Protein AF-A0A1Q8WMR1-F1 (afdb_monomer_lite)

InterPro domains:
  IPR025246 Transposase IS30-like HTH domain [PF13936] (85-128)
  IPR051917 Transposase/Integrase Enzymes [PTHR10948] (87-226)

pLDDT: mean 74.74, std 17.97, range [27.16, 96.44]

Organism: NCBI:txid544580

Sequence (234 aa):
MELVGGRRGGTAQSDQARRAKVVQAVLAGASLTRAAAAAGVSRDAARRYWHDQAVEDAASASGRSPRRRGCEGWSASACAGRVGRGQRVSDAERVLIAQGRARGESAAAIARALGRCRQTVWREIARNTGSDGVYRAPGASAAAQERLARPKTRRLDADPVLRAEVVALLEDGASPRQISARLRWAHPDNESMRISHEQIYQALYVQGAGSLRQQLRVDKALRSGRTRRLPRSP

Secondary structure (DSSP, 8-state):
-PBP-STT--BHHHHHHHHHHHHHHHHTT--HHHHHHHHTS-HHHHHHHHHHHHHHHHHHHTT--S---------GGGGG-EETTEEPPPHHHHHHHHHHHHTT--HHHHHHHHT--HHHHHHHHHHHB-TTS-B-HHHHHHHHHHHHH-----HHHH-HHHHHHHHHHHHTT--HHHHHHHHHHH-SS-GGG---HHHHHHHHH--STT-GGGG-SSTT-STT--SSPPPP--

Radius of gyration: 26.07 Å; chains: 1; bounding box: 48×53×65 Å

Foldseek 3Di:
DDWDPDPPIDDPVLLVQLLVQLCVCVVVVHQLCVSCVRSVHDSVSSVVSLLVVVQVVVCVVVVHDPDDDDDDDDRLCPQQDDDDPDGHQHLSLLVLLQSCVVVVHQLVRSCVSVVHDSVNSVVLQVVQQDPVRHHDSVSSSVVSVVVVCPDDQQLCNVDVVLLVQLLVCLLVLDQLQRCQVVLCVVCVPDPSNHDHSVSVVCLQQDDDPPGSCVPRPDCQSHPVSDNDDDPDDD

Structure (mmCIF, N/CA/C/O backbone):
data_AF-A0A1Q8WMR1-F1
#
_entry.id   AF-A0A1Q8WMR1-F1
#
loop_
_atom_site.group_PDB
_atom_site.id
_atom_site.type_symbol
_atom_site.label_atom_id
_atom_site.label_alt_id
_atom_site.label_comp_id
_atom_site.label_asym_id
_atom_site.label_entity_id
_atom_site.label_seq_id
_atom_site.pdbx_PDB_ins_code
_atom_site.Cartn_x
_atom_site.Cartn_y
_atom_site.Cartn_z
_atom_site.occupancy
_atom_site.B_iso_or_equiv
_atom_site.auth_seq_id
_atom_site.auth_comp_id
_atom_site.auth_asym_id
_atom_site.auth_atom_id
_atom_site.pdbx_PDB_model_num
ATOM 1 N N . MET A 1 1 ? -9.383 38.424 19.024 1.00 46.53 1 MET A N 1
ATOM 2 C CA . MET A 1 1 ? -10.208 37.231 19.307 1.00 46.53 1 MET A CA 1
ATOM 3 C C . MET A 1 1 ? -10.697 36.664 17.983 1.00 46.53 1 MET A C 1
ATOM 5 O O . MET A 1 1 ? -11.599 37.243 17.396 1.00 46.53 1 MET A O 1
ATOM 9 N N . GLU A 1 2 ? -10.076 35.601 17.468 1.00 43.31 2 GLU A N 1
ATOM 10 C CA . GLU A 1 2 ? -10.555 34.942 16.243 1.00 43.31 2 GLU A CA 1
ATOM 11 C C . GLU A 1 2 ? -11.753 34.037 16.563 1.00 43.31 2 GLU A C 1
ATOM 13 O O . GLU A 1 2 ? -11.672 33.123 17.394 1.00 43.31 2 GLU A O 1
ATOM 18 N N . LEU A 1 3 ? -12.880 34.331 15.919 1.00 42.06 3 LEU A N 1
ATOM 19 C CA . LEU A 1 3 ? -14.091 33.520 15.940 1.00 42.06 3 LEU A CA 1
ATOM 20 C C . LEU A 1 3 ? -13.974 32.447 14.852 1.00 42.06 3 LEU A C 1
ATOM 22 O O . LEU A 1 3 ? -13.686 32.761 13.700 1.00 42.06 3 LEU A O 1
ATOM 26 N N . VAL A 1 4 ? -14.214 31.182 15.196 1.00 48.84 4 VAL A N 1
ATOM 27 C CA . VAL A 1 4 ? -14.210 30.080 14.218 1.00 48.84 4 VAL A CA 1
ATOM 28 C C . VAL A 1 4 ? -15.622 29.883 13.652 1.00 48.84 4 VAL A C 1
ATOM 30 O O . VAL A 1 4 ? -16.591 29.733 14.398 1.00 48.84 4 VAL A O 1
ATOM 33 N N . GLY A 1 5 ? -15.734 29.856 12.318 1.00 41.66 5 GLY A N 1
ATOM 34 C CA . GLY A 1 5 ? -16.982 29.744 11.549 1.00 41.66 5 GLY A CA 1
ATOM 35 C C . GLY A 1 5 ? -17.635 28.357 11.582 1.00 41.66 5 GLY A C 1
ATOM 36 O O . GLY A 1 5 ? -17.675 27.652 10.576 1.00 41.66 5 GLY A O 1
ATOM 37 N N . GLY A 1 6 ? -18.169 27.957 12.737 1.00 46.34 6 GLY A N 1
ATOM 38 C CA . GLY A 1 6 ? -19.014 26.769 12.894 1.00 46.34 6 GLY A CA 1
ATOM 39 C C . GLY A 1 6 ? -20.386 27.100 13.491 1.00 46.34 6 GLY A C 1
ATOM 40 O O . GLY A 1 6 ? -20.513 28.053 14.253 1.00 46.34 6 GLY A O 1
ATOM 41 N N . ARG A 1 7 ? -21.405 26.267 13.203 1.00 49.00 7 ARG A N 1
ATOM 42 C CA . ARG A 1 7 ? -22.845 26.417 13.563 1.00 49.00 7 ARG A CA 1
ATOM 43 C C . ARG A 1 7 ? -23.191 26.738 15.032 1.00 49.00 7 ARG A C 1
ATOM 45 O O . ARG A 1 7 ? -24.365 26.916 15.326 1.00 49.00 7 ARG A O 1
ATOM 52 N N .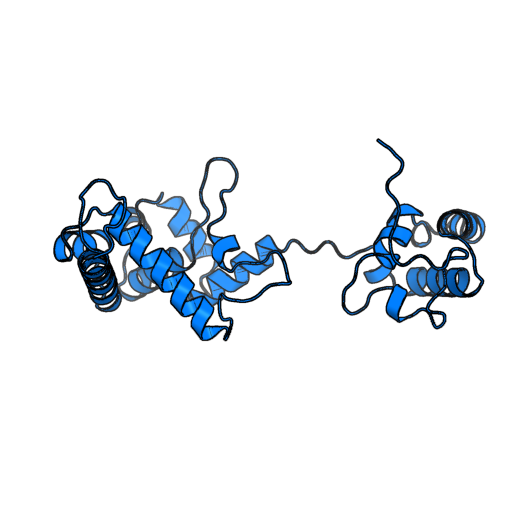 ARG A 1 8 ? -22.231 26.771 15.960 1.00 51.00 8 ARG A N 1
ATOM 53 C CA . ARG A 1 8 ? -22.471 27.115 17.373 1.00 51.00 8 ARG A CA 1
ATOM 54 C C . ARG A 1 8 ? -21.818 28.416 17.843 1.00 51.00 8 ARG A C 1
ATOM 56 O O . ARG A 1 8 ? -22.124 28.819 18.955 1.00 51.00 8 ARG A O 1
ATOM 63 N N . GLY A 1 9 ? -20.976 29.070 17.039 1.00 50.06 9 GLY A N 1
ATOM 64 C CA . GLY A 1 9 ? -20.214 30.239 17.489 1.00 50.06 9 GLY A CA 1
ATOM 65 C C . GLY A 1 9 ? -19.245 29.920 18.644 1.00 50.06 9 GLY A C 1
ATOM 66 O O . GLY A 1 9 ? -19.435 28.987 19.429 1.00 50.06 9 GLY A O 1
ATOM 67 N N . GLY A 1 10 ? -18.144 30.662 18.726 1.00 62.66 10 GLY A N 1
ATOM 68 C CA . GLY A 1 10 ? -17.164 30.524 19.805 1.00 62.66 10 GLY A CA 1
ATOM 69 C C . GLY A 1 10 ? -15.768 30.997 19.413 1.00 62.66 10 GLY A C 1
ATOM 70 O O . GLY A 1 10 ? -15.439 31.111 18.230 1.00 62.66 10 GLY A O 1
ATOM 71 N N . THR A 1 11 ? -14.941 31.270 20.422 1.00 70.81 11 THR A N 1
ATOM 72 C CA . THR A 1 11 ? -13.525 31.619 20.243 1.00 70.81 11 THR A CA 1
ATOM 73 C C . THR A 1 11 ? -12.713 30.378 19.871 1.00 70.81 11 THR A C 1
ATOM 75 O O . THR A 1 11 ? -13.032 29.273 20.322 1.00 70.81 11 THR A O 1
ATOM 78 N N . ALA A 1 12 ? -11.629 30.547 19.108 1.00 69.31 12 ALA A N 1
ATOM 79 C CA . ALA A 1 12 ? -10.699 29.458 18.779 1.00 69.31 12 ALA A CA 1
ATOM 80 C C . ALA A 1 12 ? -10.229 28.673 20.025 1.00 69.31 12 ALA A C 1
ATOM 82 O O . ALA A 1 12 ? -10.161 27.447 20.006 1.00 69.31 12 ALA A O 1
ATOM 83 N N . GLN A 1 13 ? -10.017 29.367 21.149 1.00 73.94 13 GLN A N 1
ATOM 84 C CA . GLN A 1 13 ? -9.627 28.766 22.428 1.00 73.94 13 GLN A CA 1
ATOM 85 C C . GLN A 1 13 ? -10.702 27.828 23.005 1.00 73.94 13 GLN A C 1
ATOM 87 O O . GLN A 1 13 ? -10.382 26.761 23.527 1.00 73.94 13 GLN A O 1
ATOM 92 N N . SER A 1 14 ? -11.985 28.183 22.871 1.00 76.94 14 SER A N 1
ATOM 93 C CA . SER A 1 14 ? -13.097 27.326 23.306 1.00 76.94 14 SER A CA 1
ATOM 94 C C . SER A 1 14 ? -13.241 26.065 22.442 1.00 76.94 14 SER A C 1
ATOM 96 O O . SER A 1 14 ? -13.575 24.998 22.961 1.00 76.94 14 SER A O 1
ATOM 98 N N . ASP A 1 15 ? -12.947 26.157 21.140 1.00 76.81 15 ASP A N 1
ATOM 99 C CA . ASP A 1 15 ? -12.924 25.002 20.235 1.00 76.81 15 ASP A CA 1
ATOM 100 C C . ASP A 1 15 ? -11.731 24.086 20.550 1.00 76.81 15 ASP A C 1
ATOM 102 O O . ASP A 1 15 ? -11.915 22.876 20.681 1.00 76.81 15 ASP A O 1
ATOM 106 N N . GLN A 1 16 ? -10.547 24.660 20.801 1.00 79.50 16 GLN A N 1
ATOM 107 C CA . GLN A 1 16 ? -9.355 23.930 21.252 1.00 79.50 16 GLN A CA 1
ATOM 108 C C . GLN A 1 16 ? -9.629 23.146 22.547 1.00 79.50 16 GLN A C 1
ATOM 110 O O . GLN A 1 16 ? -9.301 21.964 22.640 1.00 79.50 16 GLN A O 1
ATOM 115 N N . ALA A 1 17 ? -10.291 23.768 23.530 1.00 84.38 17 ALA A N 1
ATOM 116 C CA . ALA A 1 17 ? -10.641 23.119 24.794 1.00 84.38 17 ALA A CA 1
ATOM 117 C C . ALA A 1 17 ? -11.629 21.952 24.603 1.00 84.38 17 ALA A C 1
ATOM 119 O O . ALA A 1 17 ? -11.467 20.891 25.211 1.00 84.38 17 ALA A O 1
ATOM 120 N N . ARG A 1 18 ? -12.632 22.105 23.723 1.00 86.75 18 ARG A N 1
ATOM 121 C CA . ARG A 1 18 ? -13.565 21.017 23.369 1.00 86.75 18 ARG A CA 1
ATOM 122 C C . ARG A 1 18 ? -12.840 19.860 22.680 1.00 86.75 18 ARG A C 1
ATOM 124 O O . ARG A 1 18 ? -13.090 18.710 23.037 1.00 86.75 18 ARG A O 1
ATOM 131 N N . ARG A 1 19 ? -11.927 20.150 21.742 1.00 85.38 19 ARG A N 1
ATOM 132 C CA . ARG A 1 19 ? -11.077 19.145 21.076 1.00 85.38 19 ARG A CA 1
ATOM 133 C C . ARG A 1 19 ? -10.239 18.373 22.089 1.00 85.38 19 ARG A C 1
ATOM 135 O O . ARG A 1 19 ? -10.346 17.151 22.147 1.00 85.38 19 ARG A O 1
ATOM 142 N N . ALA A 1 20 ? -9.495 19.081 22.941 1.00 86.44 20 ALA A N 1
ATOM 143 C CA . ALA A 1 20 ? -8.648 18.478 23.968 1.00 86.44 20 ALA A CA 1
ATOM 144 C C . ALA A 1 20 ? -9.452 17.577 24.918 1.00 86.44 20 ALA A C 1
ATOM 146 O O . ALA A 1 20 ? -9.033 16.462 25.219 1.00 86.44 20 ALA A O 1
ATOM 147 N N . LYS A 1 21 ? -10.649 18.010 25.335 1.00 88.69 21 LYS A N 1
ATOM 148 C CA . LYS A 1 21 ? -11.521 17.221 26.216 1.00 88.69 21 LYS A CA 1
ATOM 149 C C . LYS A 1 21 ? -12.033 15.940 25.551 1.00 88.69 21 LYS A C 1
ATOM 151 O O . LYS A 1 21 ? -12.091 14.902 26.209 1.00 88.69 21 LYS A O 1
ATOM 156 N N . VAL A 1 22 ? -12.365 15.988 24.256 1.00 83.44 22 VAL A N 1
ATOM 157 C CA . VAL A 1 22 ? -12.706 14.781 23.482 1.00 83.44 22 VAL A CA 1
ATOM 158 C C . VAL A 1 22 ? -11.508 13.837 23.409 1.00 83.44 22 VAL A C 1
ATOM 160 O O . VAL A 1 22 ? -11.664 12.656 23.704 1.00 83.44 22 VAL A O 1
ATOM 163 N N . VAL A 1 23 ? -10.328 14.348 23.052 1.00 83.31 23 VAL A N 1
ATOM 164 C CA . VAL A 1 23 ? -9.095 13.554 22.924 1.00 83.31 23 VAL A CA 1
ATOM 165 C C . VAL A 1 23 ? -8.754 12.862 24.244 1.00 83.31 23 VAL A C 1
ATOM 167 O O . VAL A 1 23 ? -8.589 11.647 24.263 1.00 83.31 23 VAL A O 1
ATOM 170 N N . GLN A 1 24 ? -8.753 13.597 25.358 1.00 86.81 24 GLN A N 1
ATOM 171 C CA . GLN A 1 24 ? -8.488 13.047 26.691 1.00 86.81 24 GLN A CA 1
ATOM 172 C C . GLN A 1 24 ? -9.493 11.960 27.087 1.00 86.81 24 GLN A C 1
ATOM 174 O O . GLN A 1 24 ? -9.099 10.891 27.548 1.00 86.81 24 GLN A O 1
ATOM 179 N N . ALA A 1 25 ? -10.791 12.180 26.856 1.00 86.44 25 ALA A N 1
ATOM 180 C CA . ALA A 1 25 ? -11.810 11.181 27.165 1.00 86.44 25 ALA A CA 1
ATOM 181 C C . ALA A 1 25 ? -11.641 9.901 26.328 1.00 86.44 25 ALA A C 1
ATOM 183 O O . ALA A 1 25 ? -11.810 8.801 26.851 1.00 86.44 25 ALA A O 1
ATOM 184 N N . VAL A 1 26 ? -11.292 10.024 25.043 1.00 82.06 26 VAL A N 1
ATOM 185 C CA . VAL A 1 26 ? -11.054 8.867 24.165 1.00 82.06 26 VAL A CA 1
ATOM 186 C C . VAL A 1 26 ? -9.768 8.129 24.550 1.00 82.06 26 VAL A C 1
ATOM 188 O O . VAL A 1 26 ? -9.775 6.899 24.594 1.00 82.06 26 VAL A O 1
ATOM 191 N N . LEU A 1 27 ? -8.693 8.845 24.900 1.00 80.62 27 LEU A N 1
ATOM 192 C CA . LEU A 1 27 ? -7.456 8.249 25.422 1.00 80.62 27 LEU A CA 1
ATOM 193 C C . LEU A 1 27 ? -7.686 7.512 26.750 1.00 80.62 27 LEU A C 1
ATOM 195 O O . LEU A 1 27 ? -7.143 6.429 26.943 1.00 80.62 27 LEU A O 1
ATOM 199 N N . ALA A 1 28 ? -8.567 8.030 27.611 1.00 81.56 28 ALA A N 1
ATOM 200 C CA . ALA A 1 28 ? -9.028 7.360 28.831 1.00 81.56 28 ALA A CA 1
ATOM 201 C C . ALA A 1 28 ? -9.978 6.168 28.568 1.00 81.56 28 ALA A C 1
ATOM 203 O O . ALA A 1 28 ? -10.531 5.583 29.498 1.00 81.56 28 ALA A O 1
ATOM 204 N N . GLY A 1 29 ? -10.206 5.805 27.301 1.00 77.31 29 GLY A N 1
ATOM 205 C CA . GLY A 1 29 ? -11.017 4.659 26.901 1.00 77.31 29 GLY A CA 1
ATOM 206 C C . GLY A 1 29 ? -12.517 4.941 26.808 1.00 77.31 29 GLY A C 1
ATOM 207 O O . GLY A 1 29 ? -13.302 4.009 26.626 1.00 77.31 29 GLY A O 1
ATOM 208 N N . ALA A 1 30 ? -12.980 6.188 26.901 1.00 79.00 30 ALA A N 1
ATOM 209 C CA . ALA A 1 30 ? -14.392 6.490 26.676 1.00 79.00 30 ALA A CA 1
ATOM 210 C C . ALA A 1 30 ? -14.783 6.263 25.203 1.00 79.00 30 ALA A C 1
ATOM 212 O O . ALA A 1 30 ? -14.018 6.519 24.275 1.00 79.00 30 ALA A O 1
ATOM 213 N N . SER A 1 31 ? -16.016 5.805 24.962 1.00 77.94 31 SER A N 1
ATOM 214 C CA . SER A 1 31 ? -16.562 5.756 23.601 1.00 77.94 31 SER A CA 1
ATOM 215 C C . SER A 1 31 ? -16.759 7.170 23.046 1.00 77.94 31 SER A C 1
ATOM 217 O O . SER A 1 31 ? -17.024 8.098 23.810 1.00 77.94 31 SER A O 1
ATOM 219 N N . LEU A 1 32 ? -16.728 7.339 21.717 1.00 77.50 32 LEU A N 1
ATOM 220 C CA . LEU A 1 32 ? -16.959 8.642 21.070 1.00 77.50 32 LEU A CA 1
ATOM 221 C C . LEU A 1 32 ? -18.271 9.306 21.516 1.00 77.50 32 LEU A C 1
ATOM 223 O O . LEU A 1 32 ? -18.331 10.524 21.633 1.00 77.50 32 LEU A O 1
ATOM 227 N N . THR A 1 33 ? -19.313 8.521 21.809 1.00 76.06 33 THR A N 1
ATOM 228 C CA . THR A 1 33 ? -20.584 9.036 22.338 1.00 76.06 33 THR A CA 1
ATOM 229 C C . THR A 1 33 ? -20.433 9.605 23.752 1.00 76.06 33 THR A C 1
ATOM 231 O O . THR A 1 33 ? -20.941 10.691 24.023 1.00 76.06 33 THR A O 1
ATOM 234 N N . ARG A 1 34 ? -19.710 8.919 24.650 1.00 82.69 34 ARG A N 1
ATOM 235 C CA . ARG A 1 34 ? -19.436 9.425 26.007 1.00 82.69 34 ARG A CA 1
ATOM 236 C C . ARG A 1 34 ? -18.470 10.610 25.985 1.00 82.69 34 ARG A C 1
ATOM 238 O O . ARG A 1 34 ? -18.698 11.578 26.699 1.00 82.69 34 ARG A O 1
ATOM 245 N N . ALA A 1 35 ? -17.451 10.569 25.129 1.00 83.94 35 ALA A N 1
ATOM 246 C CA . ALA A 1 35 ? -16.518 11.675 24.927 1.00 83.94 35 ALA A CA 1
ATOM 247 C C . ALA A 1 35 ? -17.229 12.928 24.387 1.00 83.94 35 ALA A C 1
ATOM 249 O O . ALA A 1 35 ? -16.999 14.031 24.877 1.00 83.94 35 ALA A O 1
ATOM 250 N N . ALA A 1 36 ? -18.151 12.759 23.432 1.00 75.75 36 ALA A N 1
ATOM 251 C CA . ALA A 1 36 ? -18.979 13.843 22.907 1.00 75.75 36 ALA A CA 1
ATOM 252 C C . ALA A 1 36 ? -19.856 14.476 23.996 1.00 75.75 36 ALA A C 1
ATOM 254 O O . ALA A 1 36 ? -19.874 15.700 24.128 1.00 75.75 36 ALA A O 1
ATOM 255 N N . ALA A 1 37 ? -20.519 13.648 24.812 1.00 84.81 37 ALA A N 1
ATOM 256 C CA . ALA A 1 37 ? -21.324 14.110 25.940 1.00 84.81 37 ALA A CA 1
ATOM 257 C C . ALA A 1 37 ? -20.473 14.870 26.974 1.00 84.81 37 ALA A C 1
ATOM 259 O O . ALA A 1 37 ? -20.827 15.982 27.358 1.00 84.81 37 ALA A O 1
ATOM 260 N N . ALA A 1 38 ? -19.309 14.332 27.352 1.00 85.56 38 ALA A N 1
ATOM 261 C CA . ALA A 1 38 ? -18.392 14.969 28.298 1.00 85.56 38 ALA A CA 1
ATOM 262 C C . ALA A 1 38 ? -17.846 16.320 27.793 1.00 85.56 38 ALA A C 1
ATOM 264 O O . ALA A 1 38 ? -17.601 17.232 28.588 1.00 85.56 38 ALA A O 1
ATOM 265 N N . ALA A 1 39 ? -17.663 16.467 26.478 1.00 85.75 39 ALA A N 1
ATOM 266 C CA . ALA A 1 39 ? -17.191 17.696 25.845 1.00 85.75 39 ALA A CA 1
ATOM 267 C C . ALA A 1 39 ? -18.310 18.659 25.402 1.00 85.75 39 ALA A C 1
ATOM 269 O O . ALA A 1 39 ? -18.011 19.744 24.903 1.00 85.75 39 ALA A O 1
ATOM 270 N N . GLY A 1 40 ? -19.587 18.298 25.581 1.00 87.12 40 GLY A N 1
ATOM 271 C CA . GLY A 1 40 ? -20.729 19.125 25.172 1.00 87.12 40 GLY A CA 1
ATOM 272 C C . GLY A 1 40 ? -20.866 19.299 23.652 1.00 87.12 40 GLY A C 1
ATOM 273 O O . GLY A 1 40 ? -21.468 20.269 23.179 1.00 87.12 40 GLY A O 1
ATOM 274 N N . VAL A 1 41 ? -20.300 18.381 22.863 1.00 82.62 41 VAL A N 1
ATOM 275 C CA . VAL A 1 41 ? -20.294 18.434 21.393 1.00 82.62 41 VAL A CA 1
ATOM 276 C C . VAL A 1 41 ? -21.144 17.323 20.788 1.00 82.62 41 VAL A C 1
ATOM 278 O O . VAL A 1 41 ? -21.490 16.347 21.448 1.00 82.62 41 VAL A O 1
ATOM 281 N N . SER A 1 42 ? -21.511 17.463 19.512 1.00 76.75 42 SER A N 1
ATOM 282 C CA . SER A 1 42 ? -22.189 16.372 18.810 1.00 76.75 42 SER A CA 1
ATOM 283 C C . SER A 1 42 ? -21.244 15.185 18.611 1.00 76.75 42 SER A C 1
ATOM 285 O O . SER A 1 42 ? -20.025 15.345 18.504 1.00 76.75 42 SER A O 1
ATOM 287 N N . ARG A 1 43 ? -21.811 13.979 18.493 1.00 77.56 43 ARG A N 1
ATOM 288 C CA . ARG A 1 43 ? -21.045 12.751 18.225 1.00 77.56 43 ARG A CA 1
ATOM 289 C C . ARG A 1 43 ? -20.148 12.879 16.988 1.00 77.56 43 ARG A C 1
ATOM 291 O O . ARG A 1 43 ? -18.995 12.461 17.013 1.00 77.56 43 ARG A O 1
ATOM 298 N N . ASP A 1 44 ? -20.657 13.498 15.924 1.00 58.31 44 ASP A N 1
ATOM 299 C CA . ASP A 1 44 ? -19.900 13.712 14.686 1.00 58.31 44 ASP A CA 1
ATOM 300 C C . ASP A 1 44 ? -18.808 14.779 14.823 1.00 58.31 44 ASP A C 1
ATOM 302 O O . ASP A 1 44 ? -17.799 14.719 14.122 1.00 58.31 44 ASP A O 1
ATOM 306 N N . ALA A 1 45 ? -18.962 15.749 15.730 1.00 67.31 45 ALA A N 1
ATOM 307 C CA . ALA A 1 45 ? -17.881 16.670 16.071 1.00 67.31 45 ALA A CA 1
ATOM 308 C C . ALA A 1 45 ? -16.764 15.944 16.832 1.00 67.31 45 ALA A C 1
ATOM 310 O O . ALA A 1 45 ? -15.607 16.070 16.447 1.00 67.31 45 ALA A O 1
ATOM 311 N N . ALA A 1 46 ? -17.103 15.101 17.813 1.00 69.69 46 ALA A N 1
ATOM 312 C CA . ALA A 1 46 ? -16.113 14.284 18.517 1.00 69.69 46 ALA A CA 1
ATOM 313 C C . ALA A 1 46 ? -15.356 13.333 17.570 1.00 69.69 46 ALA A C 1
ATOM 315 O O . ALA A 1 46 ? -14.136 13.215 17.659 1.00 69.69 46 ALA A O 1
ATOM 316 N N . ARG A 1 47 ? -16.057 12.709 16.609 1.00 71.56 47 ARG A N 1
ATOM 317 C CA . ARG A 1 47 ? -15.435 11.875 15.564 1.00 71.56 47 ARG A CA 1
ATOM 318 C C . ARG A 1 47 ? -14.447 12.665 14.700 1.00 71.56 47 ARG A C 1
ATOM 320 O O . ARG A 1 47 ? -13.377 12.145 14.399 1.00 71.56 47 ARG A O 1
ATOM 327 N N . ARG A 1 48 ? -14.801 13.891 14.295 1.00 69.88 48 ARG A N 1
ATOM 328 C CA . ARG A 1 48 ? -13.917 14.767 13.506 1.00 69.88 48 ARG A CA 1
ATOM 329 C C . ARG A 1 48 ? -12.693 15.203 14.306 1.00 69.88 48 ARG A C 1
ATOM 331 O O . ARG A 1 48 ? -11.588 15.002 13.833 1.00 69.88 48 ARG A O 1
ATOM 338 N N . TYR A 1 49 ? -12.878 15.681 15.535 1.00 78.94 49 TYR A N 1
ATOM 339 C CA . TYR A 1 49 ? -11.767 16.108 16.392 1.00 78.94 49 TYR A CA 1
ATOM 340 C C . TYR A 1 49 ? -10.760 14.988 16.660 1.00 78.94 49 TYR A C 1
ATOM 342 O O . TYR A 1 49 ? -9.559 15.219 16.606 1.00 78.94 49 TYR A O 1
ATOM 350 N N . TRP A 1 50 ? -11.239 13.763 16.895 1.00 73.62 50 TRP A N 1
ATOM 351 C CA . TRP A 1 50 ? -10.362 12.605 17.068 1.00 73.62 50 TRP A CA 1
ATOM 352 C C . TRP A 1 50 ? -9.602 12.238 15.785 1.00 73.62 50 TRP A C 1
ATOM 354 O O . TRP A 1 50 ? -8.429 11.881 15.835 1.00 73.62 50 TRP A O 1
ATOM 364 N N . HIS A 1 51 ? -10.258 12.341 14.624 1.00 64.75 51 HIS A N 1
ATOM 365 C CA . HIS A 1 51 ? -9.608 12.127 13.333 1.00 64.75 51 HIS A CA 1
ATOM 366 C C . HIS A 1 51 ? -8.518 13.173 13.066 1.00 64.75 51 HIS A C 1
ATOM 368 O O . HIS A 1 51 ? -7.421 12.807 12.659 1.00 64.75 51 HIS A O 1
ATOM 374 N N . ASP A 1 52 ? -8.810 14.449 13.313 1.00 67.38 52 ASP A N 1
ATOM 375 C CA . ASP A 1 52 ? -7.867 15.550 13.104 1.00 67.38 52 ASP A CA 1
ATOM 376 C C . ASP A 1 52 ? -6.644 15.411 14.027 1.00 67.38 52 ASP A C 1
ATOM 378 O O . ASP A 1 52 ? -5.516 15.523 13.553 1.00 67.38 52 ASP A O 1
ATOM 382 N N . GLN A 1 53 ? -6.848 15.035 15.298 1.00 73.81 53 GLN A N 1
ATOM 383 C CA . GLN A 1 53 ? -5.751 14.757 16.232 1.00 73.81 53 GLN A CA 1
ATOM 384 C C . GLN A 1 53 ? -4.870 13.591 15.762 1.00 73.81 53 GLN A C 1
ATOM 386 O O . GLN A 1 53 ? -3.651 13.712 15.736 1.00 73.81 53 GLN A O 1
ATOM 391 N N . ALA A 1 54 ? -5.466 12.477 15.323 1.00 58.22 54 ALA A N 1
ATOM 392 C CA . ALA A 1 54 ? -4.701 11.336 14.819 1.00 58.22 54 ALA A CA 1
ATOM 393 C C . ALA A 1 54 ? -3.871 11.688 13.567 1.00 58.22 54 ALA A C 1
ATOM 395 O O . ALA A 1 54 ? -2.793 11.132 13.359 1.00 58.22 54 ALA A O 1
ATOM 396 N N . VAL A 1 55 ? -4.358 12.614 12.732 1.00 52.25 55 VAL A N 1
ATOM 397 C CA . VAL A 1 55 ? -3.617 13.138 11.575 1.00 52.25 55 VAL A CA 1
ATOM 398 C C . VAL A 1 55 ? -2.455 14.033 12.017 1.00 52.25 55 VAL A C 1
ATOM 400 O O . VAL A 1 55 ? -1.371 13.922 11.444 1.00 52.25 55 VAL A O 1
ATOM 403 N N . GLU A 1 56 ? -2.646 14.884 13.027 1.00 55.62 56 GLU A N 1
ATOM 404 C CA . GLU A 1 56 ? -1.586 15.728 13.600 1.00 55.62 56 GLU A CA 1
ATOM 405 C C . GLU A 1 56 ? -0.497 14.903 14.307 1.00 55.62 56 GLU A C 1
ATOM 407 O O . GLU A 1 56 ? 0.694 15.153 14.101 1.00 55.62 56 GLU A O 1
ATOM 412 N N . ASP A 1 57 ? -0.878 13.871 15.062 1.00 49.94 57 ASP A N 1
ATOM 413 C CA . ASP A 1 57 ? 0.052 12.964 15.744 1.00 49.94 57 ASP A CA 1
ATOM 414 C C . ASP A 1 57 ? 0.862 12.142 14.729 1.00 49.94 57 ASP A C 1
ATOM 416 O O . ASP A 1 57 ? 2.081 12.010 14.853 1.00 49.94 57 ASP A O 1
ATOM 420 N N . ALA A 1 58 ? 0.212 11.650 13.666 1.00 42.44 58 ALA A N 1
ATOM 421 C CA . ALA A 1 58 ? 0.886 10.961 12.566 1.00 42.44 58 ALA A CA 1
ATOM 422 C C . ALA A 1 58 ? 1.835 11.893 11.790 1.00 42.44 58 ALA A C 1
ATOM 424 O O . ALA A 1 58 ? 2.936 11.486 11.412 1.00 42.44 58 ALA A O 1
ATOM 425 N N . ALA A 1 59 ? 1.443 13.153 11.569 1.00 45.16 59 ALA A N 1
ATOM 426 C CA . ALA A 1 59 ? 2.298 14.152 10.932 1.00 45.16 59 ALA A CA 1
ATOM 427 C C . ALA A 1 59 ? 3.535 14.465 11.794 1.00 45.16 59 ALA A C 1
ATOM 429 O O . ALA A 1 59 ? 4.653 14.490 11.268 1.00 45.16 59 ALA A O 1
ATOM 430 N N . SER A 1 60 ? 3.348 14.602 13.110 1.00 49.47 60 SER A N 1
ATOM 431 C CA . SER A 1 60 ? 4.408 14.870 14.091 1.00 49.47 60 SER A CA 1
ATOM 432 C C . SER A 1 60 ? 5.378 13.693 14.242 1.00 49.47 60 SER A C 1
ATOM 434 O O . SER A 1 60 ? 6.590 13.897 14.219 1.00 49.47 60 SER A O 1
ATOM 436 N N . ALA A 1 61 ? 4.875 12.454 14.285 1.00 41.12 61 ALA A N 1
ATOM 437 C CA . ALA A 1 61 ? 5.695 11.238 14.322 1.00 41.12 61 ALA A CA 1
ATOM 438 C C . ALA A 1 61 ? 6.514 11.022 13.035 1.00 41.12 61 ALA A C 1
ATOM 440 O O . ALA A 1 61 ? 7.571 10.397 13.065 1.00 41.12 61 ALA A O 1
ATOM 441 N N . SER A 1 62 ? 6.051 11.559 11.900 1.00 44.66 62 SER A N 1
ATOM 442 C CA . SER A 1 62 ? 6.757 11.483 10.613 1.00 44.66 62 SER A CA 1
ATOM 443 C C . SER A 1 62 ? 7.790 12.601 10.379 1.00 44.66 62 SER A C 1
ATOM 445 O O . SER A 1 62 ? 8.396 12.644 9.307 1.00 44.66 62 SER A O 1
ATOM 447 N N . GLY A 1 63 ? 7.983 13.522 11.339 1.00 37.00 63 GLY A N 1
ATOM 448 C CA . GLY A 1 63 ? 8.931 14.643 11.232 1.00 37.00 63 GLY A CA 1
ATOM 449 C C . GLY A 1 63 ? 8.589 15.669 10.142 1.00 37.00 63 GLY A C 1
ATOM 450 O O . GLY A 1 63 ? 9.456 16.420 9.695 1.00 37.00 63 GLY A O 1
ATOM 451 N N . ARG A 1 64 ? 7.338 15.703 9.663 1.00 40.56 64 ARG A N 1
ATOM 452 C CA . ARG A 1 64 ? 6.948 16.466 8.470 1.00 40.56 64 ARG A CA 1
ATOM 453 C C . ARG A 1 64 ? 6.165 17.725 8.863 1.00 40.56 64 ARG A C 1
ATOM 455 O O . ARG A 1 64 ? 4.961 17.678 9.092 1.00 40.56 64 ARG A O 1
ATOM 462 N N . SER A 1 65 ? 6.854 18.868 8.929 1.00 37.72 65 SER A N 1
ATOM 463 C CA . SER A 1 65 ? 6.222 20.182 9.141 1.00 37.72 65 SER A CA 1
ATOM 464 C C . SER A 1 65 ? 5.279 20.540 7.973 1.00 37.72 65 SER A C 1
ATOM 466 O O . SER A 1 65 ? 5.662 20.342 6.816 1.00 37.72 65 SER A O 1
ATOM 468 N N . PRO A 1 66 ? 4.079 21.120 8.201 1.00 37.31 66 PRO A N 1
ATOM 469 C CA . PRO A 1 66 ? 3.125 21.416 7.129 1.00 37.31 66 PRO A CA 1
ATOM 470 C C . PRO A 1 66 ? 3.469 22.675 6.314 1.00 37.31 66 PRO A C 1
ATOM 472 O O . PRO A 1 66 ? 2.699 23.077 5.442 1.00 37.31 66 PRO A O 1
ATOM 475 N N . ARG A 1 67 ? 4.600 23.345 6.579 1.00 34.91 67 ARG A N 1
ATOM 476 C CA . ARG A 1 67 ? 4.934 24.637 5.960 1.00 34.91 67 ARG A CA 1
ATOM 477 C C . ARG A 1 67 ? 6.302 24.642 5.272 1.00 34.91 67 ARG A C 1
ATOM 479 O O . ARG A 1 67 ? 7.255 25.180 5.817 1.00 34.91 67 ARG A O 1
ATOM 486 N N . ARG A 1 68 ? 6.362 24.143 4.029 1.00 32.09 68 ARG A N 1
ATOM 487 C CA . ARG A 1 68 ? 6.925 24.829 2.835 1.00 32.09 68 ARG A CA 1
ATOM 488 C C . ARG A 1 68 ? 7.041 23.871 1.634 1.00 32.09 68 ARG A C 1
ATOM 490 O O . ARG A 1 68 ? 7.745 22.878 1.688 1.00 32.09 68 ARG A O 1
ATOM 497 N N . ARG A 1 69 ? 6.326 24.256 0.567 1.00 36.53 69 ARG A N 1
ATOM 498 C CA . ARG A 1 69 ? 6.502 24.022 -0.884 1.00 36.53 69 ARG A CA 1
ATOM 499 C C . ARG A 1 69 ? 7.380 22.847 -1.353 1.00 36.53 69 ARG A C 1
ATOM 501 O O . ARG A 1 69 ? 8.591 22.885 -1.189 1.00 36.53 69 ARG A O 1
ATOM 508 N N . GLY A 1 70 ? 6.763 21.966 -2.152 1.00 29.44 70 GLY A N 1
ATOM 509 C CA . GLY A 1 70 ? 7.455 21.309 -3.269 1.00 29.44 70 GLY A CA 1
ATOM 510 C C . GLY A 1 70 ? 7.453 19.781 -3.307 1.00 29.44 70 GLY A C 1
ATOM 511 O O . GLY A 1 70 ? 8.483 19.215 -3.633 1.00 29.44 70 GLY A O 1
ATOM 512 N N . CYS A 1 71 ? 6.349 19.099 -2.994 1.00 27.16 71 CYS A N 1
ATOM 513 C CA . CYS A 1 71 ? 6.107 17.733 -3.481 1.00 27.16 71 CYS A CA 1
ATOM 514 C C . CYS A 1 71 ? 4.617 17.414 -3.312 1.00 27.16 71 CYS A C 1
ATOM 516 O O . CYS A 1 71 ? 4.132 17.225 -2.194 1.00 27.16 71 CYS A O 1
ATOM 518 N N . GLU A 1 72 ? 3.862 17.469 -4.405 1.00 33.00 72 GLU A N 1
ATOM 519 C CA . GLU A 1 72 ? 2.425 17.230 -4.383 1.00 33.00 72 GLU A CA 1
ATOM 520 C C . GLU A 1 72 ? 2.120 15.747 -4.189 1.00 33.00 72 GLU A C 1
ATOM 522 O O . GLU A 1 72 ? 2.484 14.902 -5.000 1.00 33.00 72 GLU A O 1
ATOM 527 N N . GLY A 1 73 ? 1.370 15.480 -3.119 1.00 31.27 73 GLY A N 1
ATOM 528 C CA . GLY A 1 73 ? 0.504 14.320 -3.001 1.00 31.27 73 GLY A CA 1
ATOM 529 C C . GLY A 1 73 ? 1.217 13.056 -2.557 1.00 31.27 73 GLY A C 1
ATOM 530 O O . GLY A 1 73 ? 1.665 12.296 -3.391 1.00 31.27 73 GLY A O 1
ATOM 531 N N . TRP A 1 74 ? 1.224 12.801 -1.249 1.00 32.03 74 TRP A N 1
ATOM 532 C CA . TRP A 1 74 ? 0.658 11.593 -0.627 1.00 32.03 74 TRP A CA 1
ATOM 533 C C . TRP A 1 74 ? 0.493 11.905 0.862 1.00 32.03 74 TRP A C 1
ATOM 535 O O . TRP A 1 74 ? 1.422 11.830 1.659 1.00 32.03 74 TRP A O 1
ATOM 545 N N . SER A 1 75 ? -0.705 12.372 1.213 1.00 37.34 75 SER A N 1
ATOM 546 C CA . SER A 1 75 ? -1.110 12.577 2.601 1.00 37.34 75 SER A CA 1
ATOM 547 C C . SER A 1 75 ? -1.526 11.234 3.203 1.00 37.34 75 SER A C 1
ATOM 549 O O . SER A 1 75 ? -2.238 10.465 2.554 1.00 37.34 75 SER A O 1
ATOM 551 N N . ALA A 1 76 ? -1.170 10.994 4.468 1.00 39.09 76 ALA A N 1
ATOM 552 C CA . ALA A 1 76 ? -1.697 9.904 5.296 1.00 39.09 76 ALA A CA 1
ATOM 553 C C . ALA A 1 76 ? -3.249 9.863 5.339 1.00 39.09 76 ALA A C 1
ATOM 555 O O . ALA A 1 76 ? -3.841 8.822 5.609 1.00 39.09 76 ALA A O 1
ATOM 556 N N . SER A 1 77 ? -3.921 10.951 4.934 1.00 44.56 77 SER A N 1
ATOM 557 C CA . SER A 1 77 ? -5.366 11.024 4.663 1.00 44.56 77 SER A CA 1
ATOM 558 C C . SER A 1 77 ? -5.859 10.073 3.550 1.00 44.56 77 SER A C 1
ATOM 560 O O . SER A 1 77 ? -7.060 9.839 3.407 1.00 44.56 77 SER A O 1
ATOM 562 N N . ALA A 1 78 ? -4.963 9.447 2.776 1.00 43.75 78 ALA A N 1
ATOM 563 C CA . ALA A 1 78 ? -5.326 8.493 1.724 1.00 43.75 78 ALA A CA 1
ATOM 564 C C . ALA A 1 78 ? -6.159 7.294 2.234 1.00 43.75 78 ALA A C 1
ATOM 566 O O . ALA A 1 78 ? -6.980 6.749 1.490 1.00 43.75 78 ALA A O 1
ATOM 567 N N . CYS A 1 79 ? -6.035 6.919 3.515 1.00 45.53 79 CYS A N 1
ATOM 568 C CA . CYS A 1 79 ? -6.848 5.852 4.111 1.00 45.53 79 CYS A CA 1
ATOM 569 C C . CYS A 1 79 ? -8.284 6.271 4.464 1.00 45.53 79 CYS A C 1
ATOM 571 O O . CYS A 1 79 ? -9.127 5.399 4.675 1.00 45.53 79 CYS A O 1
ATOM 573 N N . ALA A 1 80 ? -8.590 7.572 4.475 1.00 52.12 80 ALA A N 1
ATOM 574 C CA . ALA A 1 80 ? -9.932 8.121 4.685 1.00 52.12 80 ALA A CA 1
ATOM 575 C C . ALA A 1 80 ? -10.659 8.462 3.364 1.00 52.12 80 ALA A C 1
ATOM 577 O O . ALA A 1 80 ? -11.746 9.043 3.376 1.00 52.12 80 ALA A O 1
ATOM 578 N N . GLY A 1 81 ? -10.086 8.091 2.212 1.00 58.91 81 GLY A N 1
ATOM 579 C CA . GLY A 1 81 ? -10.668 8.366 0.898 1.00 58.91 81 GLY A CA 1
ATOM 580 C C . GLY A 1 81 ? -12.038 7.705 0.684 1.00 58.91 81 GLY A C 1
ATOM 581 O O . GLY A 1 81 ? -12.283 6.565 1.102 1.00 58.91 81 GLY A O 1
ATOM 582 N N . ARG A 1 82 ? -12.942 8.412 -0.011 1.00 60.28 82 ARG A N 1
ATOM 583 C CA . ARG A 1 82 ? -14.188 7.820 -0.529 1.00 60.28 82 ARG A CA 1
ATOM 584 C C . ARG A 1 82 ? -13.864 6.699 -1.519 1.00 60.28 82 ARG A C 1
ATOM 586 O O . ARG A 1 82 ? -13.000 6.851 -2.376 1.00 60.28 82 ARG A O 1
ATOM 593 N N . VAL A 1 83 ? -14.593 5.592 -1.422 1.00 62.88 83 VAL A N 1
ATOM 594 C CA . VAL A 1 83 ? -14.559 4.477 -2.375 1.00 62.88 83 VAL A CA 1
ATOM 595 C C . VAL A 1 83 ? -15.969 4.128 -2.817 1.00 62.88 83 VAL A C 1
ATOM 597 O O . VAL A 1 83 ? -16.791 3.677 -2.017 1.00 62.88 83 VAL A O 1
ATOM 600 N N . GLY A 1 84 ? -16.268 4.360 -4.097 1.00 69.50 84 GLY A N 1
ATOM 601 C CA . GLY A 1 84 ? -17.642 4.298 -4.595 1.00 69.50 84 GLY A CA 1
ATOM 602 C C . GLY A 1 84 ? -18.563 5.206 -3.770 1.00 69.50 84 GLY A C 1
ATOM 603 O O . GLY A 1 84 ? -18.242 6.369 -3.532 1.00 69.50 84 GLY A O 1
ATOM 604 N N . ARG A 1 85 ? -19.681 4.658 -3.275 1.00 68.25 85 ARG A N 1
ATOM 605 C CA . ARG A 1 85 ? -20.629 5.360 -2.384 1.00 68.25 85 ARG A CA 1
ATOM 606 C C . ARG A 1 85 ? -20.249 5.330 -0.890 1.00 68.25 85 ARG A C 1
ATOM 608 O O . ARG A 1 85 ? -21.009 5.833 -0.070 1.00 68.25 85 ARG A O 1
ATOM 615 N N . GLY A 1 86 ? -19.119 4.727 -0.513 1.00 73.00 86 GLY A N 1
ATOM 616 C CA . GLY A 1 86 ? -18.727 4.509 0.885 1.00 73.00 86 GLY A CA 1
ATOM 617 C C . GLY A 1 86 ? -17.439 5.221 1.309 1.00 73.00 86 GLY A C 1
ATOM 618 O O . GLY A 1 86 ? -16.704 5.770 0.491 1.00 73.00 86 GLY A O 1
ATOM 619 N N . GLN A 1 87 ? -17.148 5.179 2.612 1.00 80.31 87 GLN A N 1
ATOM 620 C CA . GLN A 1 87 ? -15.874 5.618 3.198 1.00 80.31 87 GLN A CA 1
ATOM 621 C C . GLN A 1 87 ? -15.067 4.405 3.664 1.00 80.31 87 GLN A C 1
ATOM 623 O O . GLN A 1 87 ? -15.628 3.488 4.276 1.00 80.31 87 GLN A O 1
ATOM 628 N N . ARG A 1 88 ? -13.751 4.411 3.436 1.00 85.38 88 ARG A N 1
ATOM 629 C CA . ARG A 1 88 ? -12.846 3.414 4.028 1.00 85.38 88 ARG A CA 1
ATOM 630 C C . ARG A 1 88 ? -12.811 3.541 5.558 1.00 85.38 88 ARG A C 1
ATOM 632 O O . ARG A 1 88 ? -13.242 4.557 6.107 1.00 85.38 88 ARG A O 1
ATOM 639 N N . VAL A 1 89 ? -12.367 2.481 6.237 1.00 90.12 89 VAL A N 1
ATOM 640 C CA . VAL A 1 89 ? -12.066 2.544 7.676 1.00 90.12 89 VAL A CA 1
ATOM 641 C C . VAL A 1 89 ? -10.809 3.394 7.840 1.00 90.12 89 VAL A C 1
ATOM 643 O O . VAL A 1 89 ? -9.790 3.079 7.219 1.00 90.12 89 VAL A O 1
ATOM 646 N N . SER A 1 90 ? -10.904 4.480 8.604 1.00 88.25 90 SER A N 1
ATOM 647 C CA . SER A 1 90 ? -9.780 5.390 8.846 1.00 88.25 90 SER A CA 1
ATOM 648 C C . SER A 1 90 ? -8.823 4.845 9.906 1.00 88.25 90 SER A C 1
ATOM 650 O O . SER A 1 90 ? -9.174 3.947 10.671 1.00 88.25 90 SER A O 1
ATOM 652 N N . ASP A 1 91 ? -7.624 5.417 10.000 1.00 87.25 91 ASP A N 1
ATOM 653 C CA . ASP A 1 91 ? -6.640 5.010 11.013 1.00 87.25 91 ASP A CA 1
ATOM 654 C C . ASP A 1 91 ? -7.152 5.260 12.437 1.00 87.25 91 ASP A C 1
ATOM 656 O O . ASP A 1 91 ? -7.054 4.390 13.300 1.00 87.25 91 ASP A O 1
ATOM 660 N N . ALA A 1 92 ? -7.840 6.383 12.651 1.00 84.56 92 ALA A N 1
ATOM 661 C CA . ALA A 1 92 ? -8.513 6.678 13.911 1.00 84.56 92 ALA A CA 1
ATOM 662 C C . ALA A 1 92 ? -9.592 5.633 14.265 1.00 84.56 92 ALA A C 1
ATOM 664 O O . ALA A 1 92 ? -9.704 5.209 15.415 1.00 84.56 92 ALA A O 1
ATOM 665 N N . GLU A 1 93 ? -10.375 5.175 13.280 1.00 90.50 93 GLU A N 1
ATOM 666 C CA . GLU A 1 93 ? -11.353 4.100 13.484 1.00 90.50 93 GLU A CA 1
ATOM 667 C C . GLU A 1 93 ? -10.663 2.760 13.780 1.00 90.50 93 GLU A C 1
ATOM 669 O O . GLU A 1 93 ? -11.147 2.016 14.629 1.00 90.50 93 GLU A O 1
ATOM 674 N N . ARG A 1 94 ? -9.516 2.458 13.156 1.00 94.19 94 ARG A N 1
ATOM 675 C CA . ARG A 1 94 ? -8.729 1.246 13.452 1.00 94.19 94 ARG A CA 1
ATOM 676 C C . ARG A 1 94 ? -8.213 1.226 14.885 1.00 94.19 94 ARG A C 1
ATOM 678 O O . ARG A 1 94 ? -8.275 0.171 15.513 1.00 94.19 94 ARG A O 1
ATOM 685 N N . VAL A 1 95 ? -7.751 2.360 15.414 1.00 93.31 95 VAL A N 1
ATOM 686 C CA . VAL A 1 95 ? -7.337 2.478 16.824 1.00 93.31 95 VAL A CA 1
ATOM 687 C C . VAL A 1 95 ? -8.511 2.171 17.755 1.00 93.31 95 VAL A C 1
ATOM 689 O O . VAL A 1 95 ? -8.379 1.361 18.670 1.00 93.31 95 VAL A O 1
ATOM 692 N N . LEU A 1 96 ? -9.690 2.730 17.472 1.00 93.00 96 LEU A N 1
ATOM 693 C CA . LEU A 1 96 ? -10.903 2.461 18.250 1.00 93.00 96 LEU A CA 1
ATOM 694 C C . LEU A 1 96 ? -11.359 0.996 18.145 1.00 93.00 96 LEU A C 1
ATOM 696 O O . LEU A 1 96 ? -11.835 0.428 19.128 1.00 93.00 96 LEU A O 1
ATOM 700 N N . ILE A 1 97 ? -11.187 0.354 16.983 1.00 94.50 97 ILE A N 1
ATOM 701 C CA . ILE A 1 97 ? -11.423 -1.089 16.824 1.00 94.50 97 ILE A CA 1
ATOM 702 C C . ILE A 1 97 ? -10.460 -1.883 17.716 1.00 94.50 97 ILE A C 1
ATOM 704 O O . ILE A 1 97 ? -10.908 -2.792 18.412 1.00 94.50 97 ILE A O 1
ATOM 708 N N . ALA A 1 98 ? -9.170 -1.533 17.746 1.00 93.50 98 ALA A N 1
ATOM 709 C CA . ALA A 1 98 ? -8.184 -2.206 18.594 1.00 93.50 98 ALA A CA 1
ATOM 710 C C . ALA A 1 98 ? -8.513 -2.067 20.088 1.00 93.50 98 ALA A C 1
ATOM 712 O O . ALA A 1 98 ? -8.533 -3.067 20.803 1.00 93.50 98 ALA A O 1
ATOM 713 N N . GLN A 1 99 ? -8.868 -0.863 20.543 1.00 93.62 99 GLN A N 1
ATOM 714 C CA . GLN A 1 99 ? -9.308 -0.623 21.922 1.00 93.62 99 GLN A CA 1
ATOM 715 C C . GLN A 1 99 ? -10.587 -1.399 22.268 1.00 93.62 99 GLN A C 1
ATOM 717 O O . GLN A 1 99 ? -10.683 -2.005 23.333 1.00 93.62 99 GLN A O 1
ATOM 722 N N . GLY A 1 100 ? -11.574 -1.422 21.366 1.00 93.62 100 GLY A N 1
ATOM 723 C CA . GLY A 1 100 ? -12.789 -2.220 21.542 1.00 93.62 100 GLY A CA 1
ATOM 724 C C . GLY A 1 100 ? -12.481 -3.711 21.686 1.00 93.62 100 GLY A C 1
ATOM 725 O O . GLY A 1 100 ? -13.013 -4.370 22.576 1.00 93.62 100 GLY A O 1
ATOM 726 N N . ARG A 1 101 ? -11.559 -4.239 20.872 1.00 95.00 101 ARG A N 1
ATOM 727 C CA . ARG A 1 101 ? -11.108 -5.636 20.968 1.00 95.00 101 ARG A CA 1
ATOM 728 C C . ARG A 1 101 ? -10.363 -5.929 22.268 1.00 95.00 101 ARG A C 1
ATOM 730 O O . ARG A 1 101 ? -10.632 -6.966 22.863 1.00 95.00 101 ARG A O 1
ATOM 737 N N . ALA A 1 102 ? -9.507 -5.019 22.732 1.00 91.19 102 ALA A N 1
ATOM 738 C CA . ALA A 1 102 ? -8.820 -5.149 24.019 1.00 91.19 102 ALA A CA 1
ATOM 739 C C . ALA A 1 102 ? -9.799 -5.187 25.208 1.00 91.19 102 ALA A C 1
ATOM 741 O O . ALA A 1 102 ? -9.542 -5.860 26.198 1.00 91.19 102 ALA A O 1
ATOM 742 N N . ARG A 1 103 ? -10.958 -4.527 25.084 1.00 93.06 103 ARG A N 1
ATOM 743 C CA . ARG A 1 103 ? -12.054 -4.570 26.069 1.00 93.06 103 ARG A CA 1
ATOM 744 C C . ARG A 1 103 ? -12.998 -5.770 25.917 1.00 93.06 103 ARG A C 1
ATOM 746 O O . ARG A 1 103 ? -14.007 -5.833 26.612 1.00 93.06 103 ARG A O 1
ATOM 753 N N . GLY A 1 104 ? -12.726 -6.693 24.993 1.00 93.69 104 GLY A N 1
ATOM 754 C CA . GLY A 1 104 ? -13.592 -7.847 24.732 1.00 93.69 104 GLY A CA 1
ATOM 755 C C . GLY A 1 104 ? -14.902 -7.507 24.011 1.00 93.69 104 GLY A C 1
ATOM 756 O O . GLY A 1 104 ? -15.826 -8.318 23.983 1.00 93.69 104 GLY A O 1
ATOM 757 N N . GLU A 1 105 ? -15.019 -6.324 23.401 1.00 95.25 105 GLU A N 1
ATOM 758 C CA . GLU A 1 105 ? -16.240 -5.934 22.701 1.00 95.25 105 GLU A CA 1
ATOM 759 C C . GLU A 1 105 ? -16.450 -6.746 21.412 1.00 95.25 105 GLU A C 1
ATOM 761 O O . GLU A 1 105 ? -15.528 -7.039 20.637 1.00 95.25 105 GLU A O 1
ATOM 766 N N . SER A 1 106 ? -17.715 -7.067 21.131 1.00 95.69 106 SER A N 1
ATOM 767 C CA . SER A 1 106 ? -18.094 -7.698 19.869 1.00 95.69 106 SER A CA 1
ATOM 768 C C . SER A 1 106 ? -17.973 -6.717 18.699 1.00 95.69 106 SER A C 1
ATOM 770 O O . SER A 1 106 ? -18.163 -5.507 18.845 1.00 95.69 106 SER A O 1
ATOM 772 N N . ALA A 1 107 ? -17.762 -7.235 17.484 1.00 95.12 107 ALA A N 1
ATOM 773 C CA . ALA A 1 107 ? -17.735 -6.406 16.274 1.00 95.12 107 ALA A CA 1
ATOM 774 C C . ALA A 1 107 ? -19.023 -5.573 16.092 1.00 95.12 107 ALA A C 1
ATOM 776 O O . ALA A 1 107 ? -18.984 -4.493 15.507 1.00 95.12 107 ALA A O 1
ATOM 777 N N . ALA A 1 108 ? -20.163 -6.048 16.609 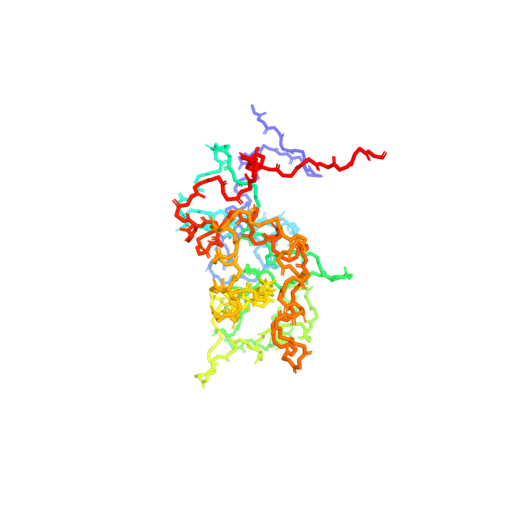1.00 95.69 108 ALA A N 1
ATOM 778 C CA . ALA A 1 108 ? -21.426 -5.312 16.594 1.00 95.69 108 ALA A CA 1
ATOM 779 C C . ALA A 1 108 ? -21.443 -4.131 17.576 1.00 95.69 108 ALA A C 1
ATOM 781 O O . ALA A 1 108 ? -21.970 -3.072 17.237 1.00 95.69 108 ALA A O 1
ATOM 782 N N . ALA A 1 109 ? -20.873 -4.288 18.773 1.00 93.94 109 ALA A N 1
ATOM 783 C CA . ALA A 1 109 ? -20.746 -3.202 19.744 1.00 93.94 109 ALA A CA 1
ATOM 784 C C . ALA A 1 109 ? -19.810 -2.101 19.223 1.00 93.94 109 ALA A C 1
ATOM 786 O O . ALA A 1 109 ? -20.207 -0.934 19.162 1.00 93.94 109 ALA A O 1
ATOM 787 N N . ILE A 1 110 ? -18.642 -2.499 18.714 1.00 94.62 110 ILE A N 1
ATOM 788 C CA . ILE A 1 110 ? -17.658 -1.592 18.113 1.00 94.62 110 ILE A CA 1
ATOM 789 C C . ILE A 1 110 ? -18.280 -0.839 16.926 1.00 94.62 110 ILE A C 1
ATOM 791 O O . ILE A 1 110 ? -18.182 0.382 16.827 1.00 94.62 110 ILE A O 1
ATOM 795 N N . ALA A 1 111 ? -18.998 -1.539 16.043 1.00 93.06 111 ALA A N 1
ATOM 796 C CA . ALA A 1 111 ? -19.660 -0.917 14.898 1.00 93.06 111 ALA A CA 1
ATOM 797 C C . ALA A 1 111 ? -20.712 0.128 15.297 1.00 93.06 111 ALA A C 1
ATOM 799 O O . ALA A 1 111 ? -20.747 1.207 14.702 1.00 93.06 111 ALA A O 1
ATOM 800 N N . ARG A 1 112 ? -21.519 -0.139 16.334 1.00 91.94 112 ARG A N 1
ATOM 801 C CA . ARG A 1 112 ? -22.473 0.844 16.878 1.00 91.94 112 ARG A CA 1
ATOM 802 C C . ARG A 1 112 ? -21.756 2.079 17.427 1.00 91.94 112 ARG A C 1
ATOM 804 O O . ARG A 1 112 ? -22.146 3.201 17.097 1.00 91.94 112 ARG A O 1
ATOM 811 N N . ALA A 1 113 ? -20.677 1.886 18.188 1.00 86.75 113 ALA A N 1
ATOM 812 C CA . ALA A 1 113 ? -19.870 2.984 18.722 1.00 86.75 113 ALA A CA 1
ATOM 813 C C . ALA A 1 113 ? -19.276 3.864 17.605 1.00 86.75 113 ALA A C 1
ATOM 815 O O . ALA A 1 113 ? -19.310 5.089 17.699 1.00 86.75 113 ALA A O 1
ATOM 816 N N . LEU A 1 114 ? -18.821 3.250 16.508 1.00 86.62 114 LEU A N 1
ATOM 817 C CA . LEU A 1 114 ? -18.283 3.956 15.340 1.00 86.62 114 LEU A CA 1
ATOM 818 C C . LEU A 1 114 ? -19.371 4.534 14.416 1.00 86.62 114 LEU A C 1
ATOM 820 O O . LEU A 1 114 ? -19.099 5.426 13.617 1.00 86.62 114 LEU A O 1
ATOM 824 N N . GLY A 1 115 ? -20.622 4.070 14.513 1.00 86.69 115 GLY A N 1
ATOM 825 C CA . GLY A 1 115 ? -21.677 4.332 13.518 1.00 86.69 115 GLY A CA 1
ATOM 826 C C . GLY A 1 115 ? -21.344 3.761 12.142 1.00 86.69 115 GLY A C 1
ATOM 827 O O . GLY A 1 115 ? -21.550 4.413 11.123 1.00 86.69 115 GLY A O 1
ATOM 828 N N . ARG A 1 116 ? -20.779 2.554 12.118 1.00 90.94 116 ARG A N 1
ATOM 829 C CA . ARG A 1 116 ? -20.479 1.796 10.901 1.00 90.94 116 ARG A CA 1
ATOM 830 C C . ARG A 1 116 ? -21.356 0.550 10.842 1.00 90.94 116 ARG A C 1
ATOM 832 O O . ARG A 1 116 ? -21.902 0.105 11.848 1.00 90.94 116 ARG A O 1
ATOM 839 N N . CYS A 1 117 ? -21.458 -0.053 9.661 1.00 92.56 117 CYS A N 1
ATOM 840 C CA . CYS A 1 117 ? -22.083 -1.365 9.544 1.00 92.56 117 CYS A CA 1
ATOM 841 C C . CYS A 1 117 ? -21.239 -2.417 10.280 1.00 92.56 117 CYS A C 1
ATOM 843 O O . CYS A 1 117 ? -20.011 -2.448 10.143 1.00 92.56 117 CYS A O 1
ATOM 845 N N . ARG A 1 118 ? -21.904 -3.329 11.002 1.00 95.50 118 ARG A N 1
ATOM 846 C CA . ARG A 1 118 ? -21.271 -4.484 11.662 1.00 95.50 118 ARG A CA 1
ATOM 847 C C . ARG A 1 118 ? -20.356 -5.255 10.712 1.00 95.50 118 ARG A C 1
ATOM 849 O O . ARG A 1 118 ? -19.254 -5.623 11.104 1.00 95.50 118 ARG A O 1
ATOM 856 N N . GLN A 1 119 ? -20.792 -5.486 9.469 1.00 94.81 119 GLN A N 1
ATOM 857 C CA . GLN A 1 119 ? -19.997 -6.221 8.481 1.00 94.81 119 GLN A CA 1
ATOM 858 C C . GLN A 1 119 ? -18.699 -5.495 8.114 1.00 94.81 119 GLN A C 1
ATOM 860 O O . GLN A 1 119 ? -17.693 -6.157 7.886 1.00 94.81 119 GLN A O 1
ATOM 865 N N . THR A 1 120 ? -18.689 -4.158 8.079 1.00 94.12 120 THR A N 1
ATOM 866 C CA . THR A 1 120 ? -17.473 -3.379 7.803 1.00 94.12 120 THR A CA 1
ATOM 867 C C . THR A 1 120 ? -16.429 -3.615 8.886 1.00 94.12 120 THR A C 1
ATOM 869 O O . THR A 1 120 ? -15.294 -3.959 8.572 1.00 94.12 120 THR A O 1
ATOM 872 N N . VAL A 1 121 ? -16.833 -3.501 10.152 1.00 95.00 121 VAL A N 1
ATOM 873 C CA . VAL A 1 121 ? -15.945 -3.719 11.300 1.00 95.00 121 VAL A CA 1
ATOM 874 C C . VAL A 1 121 ? -15.506 -5.178 11.389 1.00 95.00 121 VAL A C 1
ATOM 876 O O . VAL A 1 121 ? -14.326 -5.449 11.574 1.00 95.00 121 VAL A O 1
ATOM 879 N N . TRP A 1 122 ? -16.421 -6.128 11.183 1.00 96.44 122 TRP A N 1
ATOM 880 C CA . TRP A 1 122 ? -16.080 -7.551 11.187 1.00 96.44 122 TRP A CA 1
ATOM 881 C C . TRP A 1 122 ? -15.069 -7.905 10.088 1.00 96.44 122 TRP A C 1
ATOM 883 O O . TRP A 1 122 ? -14.080 -8.570 10.373 1.00 96.44 122 TRP A O 1
ATOM 893 N N . ARG A 1 123 ? -15.263 -7.414 8.854 1.00 94.88 123 ARG A N 1
ATOM 894 C CA . ARG A 1 123 ? -14.323 -7.637 7.739 1.00 94.88 123 ARG A CA 1
ATOM 895 C C . ARG A 1 123 ? -12.964 -6.986 7.983 1.00 94.88 123 ARG A C 1
ATOM 897 O O . ARG A 1 123 ? -11.967 -7.510 7.499 1.00 94.88 123 ARG A O 1
ATOM 904 N N . GLU A 1 124 ? -12.926 -5.841 8.660 1.00 95.50 124 GLU A N 1
ATOM 905 C CA . GLU A 1 124 ? -11.669 -5.187 9.035 1.00 95.50 124 GLU A CA 1
ATOM 906 C C . GLU A 1 124 ? -10.909 -6.021 10.068 1.00 95.50 124 GLU A C 1
ATOM 908 O O . GLU A 1 124 ? -9.725 -6.282 9.881 1.00 95.50 124 GLU A O 1
ATOM 913 N N . ILE A 1 125 ? -11.593 -6.496 11.112 1.00 95.38 125 ILE A N 1
ATOM 914 C CA . ILE A 1 125 ? -10.987 -7.347 12.142 1.00 95.38 125 ILE A CA 1
ATOM 915 C C . ILE A 1 125 ? -10.494 -8.653 11.515 1.00 95.38 125 ILE A C 1
ATOM 917 O O . ILE A 1 125 ? -9.307 -8.942 11.567 1.00 95.38 125 ILE A O 1
ATOM 921 N N . ALA A 1 126 ? -11.377 -9.393 10.839 1.00 94.31 126 ALA A N 1
ATOM 922 C CA . ALA A 1 126 ? -11.060 -10.704 10.275 1.00 94.31 126 ALA A CA 1
ATOM 923 C C . ALA A 1 126 ? -9.874 -10.675 9.297 1.00 94.31 126 ALA A C 1
ATOM 925 O O . ALA A 1 126 ? -9.128 -11.641 9.210 1.00 94.31 126 ALA A O 1
ATOM 926 N N . ARG A 1 127 ? -9.687 -9.573 8.560 1.00 92.25 127 ARG A N 1
ATOM 927 C CA . ARG A 1 127 ? -8.608 -9.445 7.571 1.00 92.25 127 ARG A CA 1
ATOM 928 C C . ARG A 1 127 ? -7.269 -9.006 8.170 1.00 92.25 127 ARG A C 1
ATOM 930 O O . ARG A 1 127 ? -6.248 -9.218 7.528 1.00 92.25 127 ARG A O 1
ATOM 937 N N . ASN A 1 128 ? -7.267 -8.339 9.324 1.00 93.50 128 ASN A N 1
ATOM 938 C CA . ASN A 1 128 ? -6.054 -7.739 9.895 1.00 93.50 128 ASN A CA 1
ATOM 939 C C . ASN A 1 128 ? -5.733 -8.254 11.314 1.00 93.50 128 ASN A C 1
ATOM 941 O O . ASN A 1 128 ? -4.896 -7.677 12.007 1.00 93.50 128 ASN A O 1
ATOM 945 N N . THR A 1 129 ? -6.400 -9.317 11.764 1.00 93.06 129 THR A N 1
ATOM 946 C CA . THR A 1 129 ? -6.009 -10.076 12.955 1.00 93.06 129 THR A CA 1
ATOM 947 C C . THR A 1 129 ? -4.850 -11.009 12.601 1.00 93.06 129 THR A C 1
ATOM 949 O O . THR A 1 129 ? -4.921 -11.721 11.601 1.00 93.06 129 THR A O 1
ATOM 952 N N . GLY A 1 130 ? -3.780 -10.971 13.401 1.00 87.31 130 GLY A N 1
ATOM 953 C CA . GLY A 1 130 ? -2.611 -11.835 13.223 1.00 87.31 130 GLY A CA 1
ATOM 954 C C . GLY A 1 130 ? -2.894 -13.299 13.571 1.00 87.31 130 GLY A C 1
ATOM 955 O O . GLY A 1 130 ? -3.952 -13.634 14.104 1.00 87.31 130 GLY A O 1
ATOM 956 N N . SER A 1 131 ? -1.925 -14.178 13.301 1.00 86.81 131 SER A N 1
ATOM 957 C CA . SER A 1 131 ? -1.984 -15.599 13.689 1.00 86.81 131 SER A CA 1
ATOM 958 C C . SER A 1 131 ? -2.088 -15.803 15.204 1.00 86.81 131 SER A C 1
ATOM 960 O O . SER A 1 131 ? -2.621 -16.808 15.659 1.00 86.81 131 SER A O 1
ATOM 962 N N . ASP A 1 132 ? -1.637 -14.820 15.979 1.00 89.31 132 ASP A N 1
ATOM 963 C CA . ASP A 1 132 ? -1.753 -14.747 17.434 1.00 89.31 132 ASP A CA 1
ATOM 964 C C . ASP A 1 132 ? -3.151 -14.329 17.928 1.00 89.31 132 ASP A C 1
ATOM 966 O O . ASP A 1 132 ? -3.377 -14.202 19.129 1.00 89.31 132 ASP A O 1
ATOM 970 N N . GLY A 1 133 ? -4.099 -14.073 17.021 1.00 88.44 133 GLY A N 1
ATOM 971 C CA . GLY A 1 133 ? -5.459 -13.651 17.359 1.00 88.44 133 GLY A CA 1
ATOM 972 C C . GLY A 1 133 ? -5.580 -12.179 17.771 1.00 88.44 133 GLY A C 1
ATOM 973 O O . GLY A 1 133 ? -6.692 -11.698 18.027 1.00 88.44 133 GLY A O 1
ATOM 974 N N . VAL A 1 134 ? -4.477 -11.425 17.778 1.00 90.50 134 VAL A N 1
ATOM 975 C CA . VAL A 1 134 ? -4.457 -10.021 18.197 1.00 90.50 134 VAL A CA 1
ATOM 976 C C . VAL A 1 134 ? -4.676 -9.106 16.993 1.00 90.50 134 VAL A C 1
ATOM 978 O O . VAL A 1 134 ? -4.035 -9.221 15.947 1.00 90.50 134 VAL A O 1
ATOM 981 N N . TYR A 1 135 ? -5.597 -8.153 17.139 1.00 93.88 135 TYR A N 1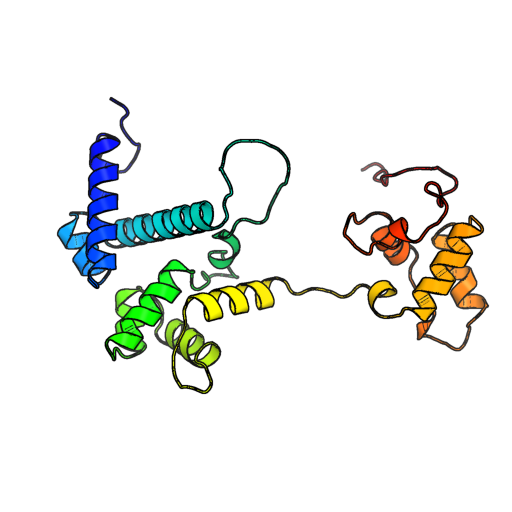
ATOM 982 C CA . TYR A 1 135 ? -5.821 -7.100 16.149 1.00 93.88 135 TYR A CA 1
ATOM 983 C C . TYR A 1 135 ? -4.924 -5.891 16.453 1.00 93.88 135 TYR A C 1
ATOM 985 O O . TYR A 1 135 ? -5.055 -5.280 17.515 1.00 93.88 135 TYR A O 1
ATOM 993 N N . ARG A 1 136 ? -4.044 -5.513 15.515 1.00 91.06 136 ARG A N 1
ATOM 994 C CA . ARG A 1 136 ? -3.118 -4.373 15.659 1.00 91.06 136 ARG A CA 1
ATOM 995 C C . ARG A 1 136 ? -3.454 -3.267 14.662 1.00 91.06 136 ARG A C 1
ATOM 997 O O . ARG A 1 136 ? -3.333 -3.462 13.455 1.00 91.06 136 ARG A O 1
ATOM 1004 N N . ALA A 1 137 ? -3.818 -2.086 15.167 1.00 91.44 137 ALA A N 1
ATOM 1005 C CA . ALA A 1 137 ? -4.186 -0.949 14.321 1.00 91.44 137 ALA A CA 1
ATOM 1006 C C . ALA A 1 137 ? -3.060 -0.492 13.366 1.00 91.44 137 ALA A C 1
ATOM 1008 O O . ALA A 1 137 ? -3.359 -0.354 12.181 1.00 91.44 137 ALA A O 1
ATOM 1009 N N . PRO A 1 138 ? -1.785 -0.343 13.794 1.00 88.56 138 PRO A N 1
ATOM 1010 C CA . PRO A 1 138 ? -0.710 0.073 12.886 1.00 88.56 138 PRO A CA 1
ATOM 1011 C C . PRO A 1 138 ? -0.494 -0.907 11.725 1.00 88.56 138 PRO A C 1
ATOM 1013 O O . PRO A 1 138 ? -0.372 -0.489 10.576 1.00 88.56 138 PRO A O 1
ATOM 1016 N N . GLY A 1 139 ? -0.536 -2.215 12.006 1.00 88.31 139 GLY A N 1
ATOM 1017 C CA . GLY A 1 139 ? -0.434 -3.253 10.977 1.00 88.31 139 GLY A CA 1
ATOM 1018 C C . GLY A 1 139 ? -1.609 -3.221 9.996 1.00 88.31 139 GLY A C 1
ATOM 1019 O O . GLY A 1 139 ? -1.412 -3.304 8.786 1.00 88.31 139 GLY A O 1
ATOM 1020 N N . ALA A 1 140 ? -2.832 -3.017 10.496 1.00 91.44 140 ALA A N 1
ATOM 1021 C CA . ALA A 1 140 ? -4.019 -2.870 9.655 1.00 91.44 140 ALA A CA 1
ATOM 1022 C C . ALA A 1 140 ? -3.945 -1.631 8.741 1.00 91.44 140 ALA A C 1
ATOM 1024 O O . ALA A 1 140 ? -4.341 -1.703 7.573 1.00 91.44 140 ALA A O 1
ATOM 1025 N N . SER A 1 141 ? -3.418 -0.513 9.251 1.00 89.81 141 SER A N 1
ATOM 1026 C CA . SER A 1 141 ? -3.182 0.714 8.483 1.00 89.81 141 SER A CA 1
ATOM 1027 C C . SER A 1 141 ? -2.147 0.507 7.378 1.00 89.81 141 SER A C 1
ATOM 1029 O O . SER A 1 141 ? -2.439 0.810 6.221 1.00 89.81 141 SER A O 1
ATOM 1031 N N . ALA A 1 142 ? -0.991 -0.081 7.699 1.00 86.38 142 ALA A N 1
ATOM 1032 C CA . ALA A 1 142 ? 0.054 -0.382 6.720 1.00 86.38 142 ALA A CA 1
ATOM 1033 C C . ALA A 1 142 ? -0.466 -1.314 5.611 1.00 86.38 142 ALA A C 1
ATOM 1035 O O . ALA A 1 142 ? -0.417 -0.972 4.430 1.00 86.38 142 ALA A O 1
ATOM 1036 N N . ALA A 1 143 ? -1.119 -2.420 5.983 1.00 87.25 143 ALA A N 1
ATOM 1037 C CA . ALA A 1 143 ? -1.713 -3.347 5.021 1.00 87.25 143 ALA A CA 1
ATOM 1038 C C . ALA A 1 143 ? -2.811 -2.688 4.160 1.00 87.25 143 ALA A C 1
ATOM 1040 O O . ALA A 1 143 ? -3.034 -3.053 3.002 1.00 87.25 143 ALA A O 1
ATOM 1041 N N . ALA A 1 144 ? -3.562 -1.722 4.701 1.00 87.81 144 ALA A N 1
ATOM 1042 C CA . ALA A 1 144 ? -4.527 -0.952 3.917 1.00 87.81 144 ALA A CA 1
ATOM 1043 C C . ALA A 1 144 ? -3.844 -0.043 2.882 1.00 87.81 144 ALA A C 1
ATOM 1045 O O . ALA A 1 144 ? -4.328 0.029 1.750 1.00 87.81 144 ALA A O 1
ATOM 1046 N N . GLN A 1 145 ? -2.731 0.601 3.243 1.00 82.94 145 GLN A N 1
ATOM 1047 C CA . GLN A 1 145 ? -1.930 1.428 2.337 1.00 82.94 145 GLN A CA 1
ATOM 1048 C C . GLN A 1 145 ? -1.266 0.593 1.236 1.00 82.94 145 GLN A C 1
ATOM 1050 O O . GLN A 1 145 ? -1.349 0.958 0.065 1.00 82.94 145 GLN A O 1
ATOM 1055 N N . GLU A 1 146 ? -0.706 -0.567 1.567 1.00 81.81 146 GLU A N 1
ATOM 1056 C CA . GLU A 1 146 ? -0.127 -1.490 0.581 1.00 81.81 146 GLU A CA 1
ATOM 1057 C C . GLU A 1 146 ? -1.166 -1.947 -0.452 1.00 81.81 146 GLU A C 1
ATOM 1059 O O . GLU A 1 146 ? -0.939 -1.883 -1.662 1.00 81.81 146 GLU A O 1
ATOM 1064 N N . ARG A 1 147 ? -2.369 -2.323 0.005 1.00 82.25 147 ARG A N 1
ATOM 1065 C CA . ARG A 1 147 ? -3.484 -2.691 -0.889 1.00 82.25 147 ARG A CA 1
ATOM 1066 C C . ARG A 1 147 ? -3.952 -1.526 -1.763 1.00 82.25 147 ARG A C 1
ATOM 1068 O O . ARG A 1 147 ? -4.437 -1.752 -2.871 1.00 82.25 147 ARG A O 1
ATOM 1075 N N . LEU A 1 148 ? -3.850 -0.294 -1.264 1.00 80.12 148 LEU A N 1
ATOM 1076 C CA . LEU A 1 148 ? -4.167 0.919 -2.019 1.00 80.12 148 LEU A CA 1
ATOM 1077 C C . LEU A 1 148 ? -3.124 1.217 -3.096 1.00 80.12 148 LEU A C 1
ATOM 1079 O O . LEU A 1 148 ? -3.502 1.677 -4.171 1.00 80.12 148 LEU A O 1
ATOM 1083 N N . ALA A 1 149 ? -1.849 0.944 -2.817 1.00 74.31 149 ALA A N 1
ATOM 1084 C CA . ALA A 1 149 ? -0.742 1.298 -3.696 1.00 74.31 149 ALA A CA 1
ATOM 1085 C C . ALA A 1 149 ? -0.860 0.659 -5.088 1.00 74.31 149 ALA A C 1
ATOM 1087 O O . ALA A 1 149 ? -0.396 1.257 -6.056 1.00 74.31 149 ALA A O 1
ATOM 1088 N N . ARG A 1 150 ? -1.487 -0.528 -5.190 1.00 70.56 150 ARG A N 1
ATOM 1089 C CA . ARG A 1 150 ? -1.679 -1.317 -6.427 1.00 70.56 150 ARG A CA 1
ATOM 1090 C C . ARG A 1 150 ? -0.532 -1.101 -7.434 1.00 70.56 150 ARG A C 1
ATOM 1092 O O . ARG A 1 150 ? -0.784 -0.633 -8.552 1.00 70.56 150 ARG A O 1
ATOM 1099 N N . PRO A 1 151 ? 0.722 -1.382 -7.036 1.00 68.62 151 PRO A N 1
ATOM 1100 C CA . PRO A 1 151 ? 1.864 -1.114 -7.890 1.00 68.62 151 PRO A CA 1
ATOM 1101 C C . PRO A 1 151 ? 1.731 -1.954 -9.160 1.00 68.62 151 PRO A C 1
ATOM 1103 O O . PRO A 1 151 ? 1.561 -3.171 -9.108 1.00 68.62 151 PRO A O 1
ATOM 1106 N N . LYS A 1 152 ? 1.753 -1.294 -10.318 1.00 72.62 152 LYS A N 1
ATOM 1107 C CA . LYS A 1 152 ? 1.860 -1.974 -11.607 1.00 72.62 152 LYS A CA 1
ATOM 1108 C C . LYS A 1 152 ? 3.336 -2.029 -11.958 1.00 72.62 152 LYS A C 1
ATOM 1110 O O . LYS A 1 152 ? 3.889 -1.012 -12.379 1.00 72.62 152 LYS A O 1
ATOM 1115 N N . THR A 1 153 ? 3.958 -3.192 -11.770 1.00 78.06 153 THR A N 1
ATOM 1116 C CA . THR A 1 153 ? 5.319 -3.433 -12.255 1.00 78.06 153 THR A CA 1
ATOM 1117 C C . THR A 1 153 ? 5.349 -3.124 -13.744 1.00 78.06 153 THR A C 1
ATOM 1119 O O . THR A 1 153 ? 4.510 -3.612 -14.508 1.00 78.06 153 THR A O 1
ATOM 1122 N N . ARG A 1 154 ? 6.256 -2.243 -14.167 1.00 82.31 154 ARG A N 1
ATOM 1123 C CA . ARG A 1 154 ? 6.367 -1.901 -15.584 1.00 82.31 154 ARG A CA 1
ATOM 1124 C C . ARG A 1 154 ? 6.997 -3.073 -16.311 1.00 82.31 154 ARG A C 1
ATOM 1126 O O . ARG A 1 154 ? 7.797 -3.804 -15.742 1.00 82.31 154 ARG A O 1
ATOM 1133 N N . ARG A 1 155 ? 6.685 -3.208 -17.598 1.00 86.56 155 ARG A N 1
ATOM 1134 C CA . ARG A 1 155 ? 7.206 -4.305 -18.421 1.00 86.56 155 ARG A CA 1
ATOM 1135 C C . ARG A 1 155 ? 8.738 -4.379 -18.401 1.00 86.56 155 ARG A C 1
ATOM 1137 O O . ARG A 1 155 ? 9.280 -5.460 -18.247 1.00 86.56 155 ARG A O 1
ATOM 1144 N N . LEU A 1 156 ? 9.410 -3.229 -18.488 1.00 88.06 156 LEU A N 1
ATOM 1145 C CA . LEU A 1 156 ? 10.874 -3.157 -18.430 1.00 88.06 156 LEU A CA 1
ATOM 1146 C C . LEU A 1 156 ? 11.433 -3.465 -17.035 1.00 88.06 156 LEU A C 1
ATOM 1148 O O . LEU A 1 156 ? 12.523 -4.004 -16.932 1.00 88.06 156 LEU A O 1
ATOM 1152 N N . ASP A 1 157 ? 10.695 -3.164 -15.966 1.00 83.88 157 ASP A N 1
ATOM 1153 C CA . ASP A 1 157 ? 11.142 -3.483 -14.604 1.00 83.88 157 ASP A CA 1
ATOM 1154 C C . ASP A 1 157 ? 10.979 -4.986 -14.301 1.00 83.88 157 ASP A C 1
ATOM 1156 O O . ASP A 1 157 ? 11.705 -5.530 -13.477 1.00 83.88 157 ASP A O 1
ATOM 1160 N N . ALA A 1 158 ? 10.028 -5.653 -14.966 1.00 86.94 158 ALA A N 1
ATOM 1161 C CA . ALA A 1 158 ? 9.758 -7.081 -14.809 1.00 86.94 158 ALA A CA 1
ATOM 1162 C C . ALA A 1 158 ? 10.681 -7.988 -15.645 1.00 86.94 158 ALA A C 1
ATOM 1164 O O . ALA A 1 158 ? 10.890 -9.134 -15.261 1.00 86.94 158 ALA A O 1
ATOM 1165 N N . ASP A 1 159 ? 11.207 -7.499 -16.774 1.00 90.69 159 ASP A N 1
ATOM 1166 C CA . ASP A 1 159 ? 12.040 -8.273 -17.705 1.00 90.69 159 ASP A CA 1
ATOM 1167 C C . ASP A 1 159 ? 13.412 -7.595 -17.906 1.00 90.69 159 ASP A C 1
ATOM 1169 O O . ASP A 1 159 ? 13.543 -6.672 -18.722 1.00 90.69 159 ASP A O 1
ATOM 1173 N N . PRO A 1 160 ? 14.447 -8.035 -17.162 1.00 89.56 160 PRO A N 1
ATOM 1174 C CA . PRO A 1 160 ? 15.793 -7.480 -17.266 1.00 89.56 160 PRO A CA 1
ATOM 1175 C C . PRO A 1 160 ? 16.440 -7.670 -18.642 1.00 89.56 160 PRO A C 1
ATOM 1177 O O . PRO A 1 160 ? 17.235 -6.820 -19.045 1.00 89.56 160 PRO A O 1
ATOM 1180 N N . VAL A 1 161 ? 16.105 -8.744 -19.368 1.00 92.50 161 VAL A N 1
ATOM 1181 C CA . VAL A 1 161 ? 16.705 -9.056 -20.676 1.00 92.50 161 VAL A CA 1
ATOM 1182 C C . VAL A 1 161 ? 16.168 -8.091 -21.726 1.00 92.50 161 VAL A C 1
ATOM 1184 O O . VAL A 1 161 ? 16.943 -7.406 -22.391 1.00 92.50 161 VAL A O 1
ATOM 1187 N N . LEU A 1 162 ? 14.841 -7.937 -21.798 1.00 93.12 162 LEU A N 1
ATOM 1188 C CA . LEU A 1 162 ? 14.207 -6.929 -22.653 1.00 93.12 162 LEU A CA 1
ATOM 1189 C C . LEU A 1 162 ? 14.717 -5.519 -22.323 1.00 93.12 162 LEU A C 1
ATOM 1191 O O . LEU A 1 162 ? 14.908 -4.685 -23.210 1.00 93.12 162 LEU A O 1
ATOM 1195 N N . ARG A 1 163 ? 14.935 -5.230 -21.037 1.00 91.56 163 ARG A N 1
ATOM 1196 C CA . ARG A 1 163 ? 15.450 -3.933 -20.599 1.00 91.56 163 ARG A CA 1
ATOM 1197 C C . ARG A 1 163 ? 16.879 -3.681 -21.065 1.00 91.56 163 ARG A C 1
ATOM 1199 O O . ARG A 1 163 ? 17.149 -2.558 -21.481 1.00 91.56 163 ARG A O 1
ATOM 1206 N N . ALA A 1 164 ? 17.752 -4.685 -21.039 1.00 89.44 164 ALA A N 1
ATOM 1207 C CA . ALA A 1 164 ? 19.120 -4.566 -21.541 1.00 89.44 164 ALA A CA 1
ATOM 1208 C C . ALA A 1 164 ? 19.152 -4.251 -23.048 1.00 89.44 164 ALA A C 1
ATOM 1210 O O . ALA A 1 164 ? 19.831 -3.311 -23.453 1.00 89.44 164 ALA A O 1
ATOM 1211 N N . GLU A 1 165 ? 18.344 -4.943 -23.854 1.00 89.50 165 GLU A N 1
ATOM 1212 C CA . GLU A 1 165 ? 18.223 -4.696 -25.302 1.00 89.50 165 GLU A CA 1
ATOM 1213 C C . GLU A 1 165 ? 17.717 -3.278 -25.612 1.00 89.50 165 GLU A C 1
ATOM 1215 O O . GLU A 1 165 ? 18.250 -2.561 -26.461 1.00 89.50 165 GLU A O 1
ATOM 1220 N N . VAL A 1 166 ? 16.691 -2.826 -24.881 1.00 90.00 166 VAL A N 1
ATOM 1221 C CA . VAL A 1 166 ? 16.171 -1.460 -25.022 1.00 90.00 166 VAL A CA 1
ATOM 1222 C C . VAL A 1 166 ? 17.226 -0.421 -24.633 1.00 90.00 166 VAL A C 1
ATOM 1224 O O . VAL A 1 166 ? 17.315 0.607 -25.301 1.00 90.00 166 VAL A O 1
ATOM 1227 N N . VAL A 1 167 ? 18.014 -0.665 -23.579 1.00 89.44 167 VAL A N 1
ATOM 1228 C CA . VAL A 1 167 ? 19.124 0.213 -23.171 1.00 89.44 167 VAL A CA 1
ATOM 1229 C C . VAL A 1 167 ? 20.190 0.280 -24.259 1.00 89.44 167 VAL A C 1
ATOM 1231 O O . VAL A 1 167 ? 20.514 1.385 -24.680 1.00 89.44 167 VAL A O 1
ATOM 1234 N N . ALA A 1 168 ? 20.662 -0.860 -24.768 1.00 85.31 168 ALA A N 1
ATOM 1235 C CA . ALA A 1 168 ? 21.685 -0.905 -25.812 1.00 85.31 168 ALA A CA 1
ATOM 1236 C C . ALA A 1 168 ? 21.253 -0.112 -27.057 1.00 85.31 168 ALA A C 1
ATOM 1238 O O . ALA A 1 168 ? 21.957 0.784 -27.517 1.00 85.31 168 ALA A O 1
ATOM 1239 N N . LEU A 1 169 ? 20.023 -0.334 -27.533 1.00 84.31 169 LEU A N 1
ATOM 1240 C CA . LEU A 1 169 ? 19.505 0.388 -28.694 1.00 84.31 169 LEU A CA 1
ATOM 1241 C C . LEU A 1 169 ? 19.308 1.895 -28.438 1.00 84.31 169 LEU A C 1
ATOM 1243 O O . LEU A 1 169 ? 19.411 2.691 -29.374 1.00 84.31 169 LEU A O 1
ATOM 1247 N N . LEU A 1 170 ? 18.999 2.304 -27.203 1.00 86.12 170 LEU A N 1
ATOM 1248 C CA . LEU A 1 170 ? 18.934 3.720 -26.820 1.00 86.12 170 LEU A CA 1
ATOM 1249 C C . LEU A 1 170 ? 20.327 4.364 -26.784 1.00 86.12 170 LEU A C 1
ATOM 1251 O O . LEU A 1 170 ? 20.461 5.518 -27.191 1.00 86.12 170 LEU A O 1
ATOM 1255 N N . GLU A 1 171 ? 21.344 3.642 -26.312 1.00 82.44 171 GLU A N 1
ATOM 1256 C CA . GLU A 1 171 ? 22.742 4.096 -26.314 1.00 82.44 171 GLU A CA 1
ATOM 1257 C C . GLU A 1 171 ? 23.285 4.241 -27.744 1.00 82.44 171 GLU A C 1
ATOM 1259 O O . GLU A 1 171 ? 23.966 5.223 -28.038 1.00 82.44 171 GLU A O 1
ATOM 1264 N N . ASP A 1 172 ? 22.839 3.384 -28.665 1.00 80.88 172 ASP A N 1
ATOM 1265 C CA . ASP A 1 172 ? 23.096 3.491 -30.110 1.00 80.88 172 ASP A CA 1
ATOM 1266 C C . ASP A 1 172 ? 22.287 4.612 -30.805 1.00 80.88 172 ASP A C 1
ATOM 1268 O O . ASP A 1 172 ? 22.319 4.776 -32.030 1.00 80.88 172 ASP A O 1
ATOM 1272 N N . GLY A 1 173 ? 21.511 5.392 -30.046 1.00 77.25 173 GLY A N 1
ATOM 1273 C CA . GLY A 1 173 ? 20.754 6.542 -30.541 1.00 77.25 173 GLY A CA 1
ATOM 1274 C C . GLY A 1 173 ? 19.463 6.198 -31.294 1.00 77.25 173 GLY A C 1
ATOM 1275 O O . GLY A 1 173 ? 18.894 7.068 -31.968 1.00 77.25 173 GLY A O 1
ATOM 1276 N N . ALA A 1 174 ? 18.965 4.960 -31.196 1.00 81.06 174 ALA A N 1
ATOM 1277 C CA . ALA A 1 174 ? 17.684 4.589 -31.785 1.00 81.06 174 ALA A CA 1
ATOM 1278 C C . ALA A 1 174 ? 16.517 5.248 -31.029 1.00 81.06 174 ALA A C 1
ATOM 1280 O O . ALA A 1 174 ? 16.445 5.268 -29.802 1.00 81.06 174 ALA A O 1
ATOM 1281 N N . SER A 1 175 ? 15.539 5.774 -31.767 1.00 82.44 175 SER A N 1
ATOM 1282 C CA . SER A 1 175 ? 14.327 6.323 -31.151 1.00 82.44 175 SER A CA 1
ATOM 1283 C C . SER A 1 175 ? 13.418 5.211 -30.598 1.00 82.44 175 SER A C 1
ATOM 1285 O O . SER A 1 175 ? 13.358 4.130 -31.183 1.00 82.44 175 SER A O 1
ATOM 1287 N N . PRO A 1 176 ? 12.592 5.470 -29.565 1.00 88.75 176 PRO A N 1
ATOM 1288 C CA . PRO A 1 176 ? 11.669 4.471 -29.006 1.00 88.75 176 PRO A CA 1
ATOM 1289 C C . PRO A 1 176 ? 10.760 3.761 -30.024 1.00 88.75 176 PRO A C 1
ATOM 1291 O O . PRO A 1 176 ? 10.439 2.584 -29.864 1.00 88.75 176 PRO A O 1
ATOM 1294 N N . ARG A 1 177 ? 10.362 4.446 -31.106 1.00 86.69 177 ARG A N 1
ATOM 1295 C CA . ARG A 1 177 ? 9.621 3.831 -32.222 1.00 86.69 177 ARG A CA 1
ATOM 1296 C C . ARG A 1 177 ? 10.476 2.861 -33.034 1.00 86.69 177 ARG A C 1
ATOM 1298 O O . ARG A 1 177 ? 10.000 1.776 -33.351 1.00 86.69 177 ARG A O 1
ATOM 1305 N N . GLN A 1 178 ? 11.718 3.234 -33.343 1.00 85.06 178 GLN A N 1
ATOM 1306 C CA . GLN A 1 178 ? 12.663 2.353 -34.034 1.00 85.06 178 GLN A CA 1
ATOM 1307 C C . GLN A 1 178 ? 12.994 1.127 -33.185 1.00 85.06 178 GLN A C 1
ATOM 1309 O O . GLN A 1 178 ? 13.026 0.030 -33.722 1.00 85.06 178 GLN A O 1
ATOM 1314 N N . ILE A 1 179 ? 13.164 1.291 -31.872 1.00 85.19 179 ILE A N 1
ATOM 1315 C CA . ILE A 1 179 ? 13.432 0.188 -30.938 1.00 85.19 179 ILE A CA 1
ATOM 1316 C C . ILE A 1 179 ? 12.296 -0.834 -30.960 1.00 85.19 179 ILE A C 1
ATOM 1318 O O . ILE A 1 179 ? 12.530 -2.013 -31.198 1.00 85.19 179 ILE A O 1
ATOM 1322 N N . SER A 1 180 ? 11.051 -0.377 -30.799 1.00 86.44 180 SER A N 1
ATOM 1323 C CA . SER A 1 180 ? 9.864 -1.243 -30.850 1.00 86.44 180 SER A CA 1
ATOM 1324 C C . SER A 1 180 ? 9.767 -2.043 -32.162 1.00 86.44 180 SER A C 1
ATOM 1326 O O . SER A 1 180 ? 9.416 -3.223 -32.145 1.00 86.44 180 SER A O 1
ATOM 1328 N N . ALA A 1 181 ? 10.107 -1.422 -33.298 1.00 81.56 181 ALA A N 1
ATOM 1329 C CA . ALA A 1 181 ? 10.121 -2.083 -34.603 1.00 81.56 181 ALA A CA 1
ATOM 1330 C C . ALA A 1 181 ? 11.301 -3.060 -34.765 1.00 81.56 181 ALA A C 1
ATOM 1332 O O . ALA A 1 181 ? 11.099 -4.181 -35.224 1.00 81.56 181 ALA A O 1
ATOM 1333 N N . ARG A 1 182 ? 12.513 -2.664 -34.352 1.00 86.50 182 ARG A N 1
ATOM 1334 C CA . ARG A 1 182 ? 13.727 -3.494 -34.417 1.00 86.50 182 ARG A CA 1
ATOM 1335 C C . ARG A 1 182 ? 13.594 -4.753 -33.574 1.00 86.50 182 ARG A C 1
ATOM 1337 O O . ARG A 1 182 ? 13.848 -5.832 -34.089 1.00 86.50 182 ARG A O 1
ATOM 1344 N N . LEU A 1 183 ? 13.111 -4.630 -32.337 1.00 86.94 183 LEU A N 1
ATOM 1345 C CA . LEU A 1 183 ? 12.858 -5.783 -31.469 1.00 86.94 183 LEU A CA 1
ATOM 1346 C C . LEU A 1 183 ? 11.846 -6.744 -32.093 1.00 86.94 183 LEU A C 1
ATOM 1348 O O . LEU A 1 183 ? 12.002 -7.959 -32.005 1.00 86.94 183 LEU A O 1
ATOM 1352 N N . ARG A 1 184 ? 10.824 -6.211 -32.776 1.00 82.00 184 ARG A N 1
ATOM 1353 C CA . ARG A 1 184 ? 9.829 -7.049 -33.444 1.00 82.00 184 ARG A CA 1
ATOM 1354 C C . ARG A 1 184 ? 10.426 -7.869 -34.593 1.00 82.00 184 ARG A C 1
ATOM 1356 O O . ARG A 1 184 ? 10.026 -9.013 -34.792 1.00 82.00 184 ARG A O 1
ATOM 1363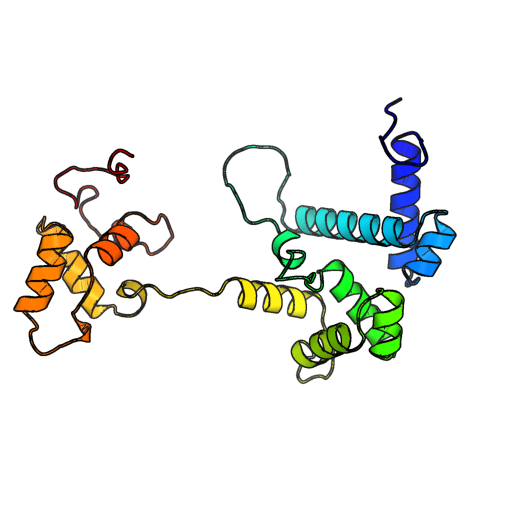 N N . TRP A 1 185 ? 11.341 -7.264 -35.341 1.00 76.69 185 TRP A N 1
ATOM 1364 C CA . TRP A 1 185 ? 11.987 -7.875 -36.499 1.00 76.69 185 TRP A CA 1
ATOM 1365 C C . TRP A 1 185 ? 13.110 -8.844 -36.110 1.00 76.69 185 TRP A C 1
ATOM 1367 O O . TRP A 1 185 ? 13.187 -9.929 -36.669 1.00 76.69 185 TRP A O 1
ATOM 1377 N N . ALA A 1 186 ? 13.935 -8.483 -35.123 1.00 75.75 186 ALA A N 1
ATOM 1378 C CA . ALA A 1 186 ? 15.034 -9.316 -34.632 1.00 75.75 186 ALA A CA 1
ATOM 1379 C C . ALA A 1 186 ? 14.546 -10.557 -33.864 1.00 75.75 186 ALA A C 1
ATOM 1381 O O . ALA A 1 186 ? 15.217 -11.585 -33.849 1.00 75.75 186 ALA A O 1
ATOM 1382 N N . HIS A 1 187 ? 13.364 -10.470 -33.249 1.00 79.56 187 HIS A N 1
ATOM 1383 C CA . HIS A 1 187 ? 12.767 -11.554 -32.474 1.00 79.56 187 HIS A CA 1
ATOM 1384 C C . HIS A 1 187 ? 11.337 -11.841 -32.957 1.00 79.56 187 HIS A C 1
ATOM 1386 O O . HIS A 1 187 ? 10.370 -11.485 -32.273 1.00 79.56 187 HIS A O 1
ATOM 1392 N N . PRO A 1 188 ? 11.169 -12.441 -34.150 1.00 71.12 188 PRO A N 1
ATOM 1393 C CA . PRO A 1 188 ? 9.853 -12.667 -34.740 1.00 71.12 188 PRO A CA 1
ATOM 1394 C C . PRO A 1 188 ? 8.998 -13.626 -33.905 1.00 71.12 188 PRO A C 1
ATOM 1396 O O . PRO A 1 188 ? 7.816 -13.338 -33.728 1.00 71.12 188 PRO A O 1
ATOM 1399 N N . ASP A 1 189 ? 9.594 -14.663 -33.311 1.00 81.44 189 ASP A N 1
ATOM 1400 C CA . ASP A 1 189 ? 8.863 -15.717 -32.588 1.00 81.44 189 ASP A CA 1
ATOM 1401 C C . ASP A 1 189 ? 8.865 -15.543 -31.061 1.00 81.44 189 ASP A C 1
ATOM 1403 O O . ASP A 1 189 ? 8.183 -16.275 -30.345 1.00 81.44 189 ASP A O 1
ATOM 1407 N N . ASN A 1 190 ? 9.607 -14.562 -30.534 1.00 83.50 190 ASN A N 1
ATOM 1408 C CA . ASN A 1 190 ? 9.674 -14.315 -29.095 1.00 83.50 190 ASN A CA 1
ATOM 1409 C C . ASN A 1 190 ? 8.782 -13.136 -28.680 1.00 83.50 190 ASN A C 1
ATOM 1411 O O . ASN A 1 190 ? 9.150 -11.962 -28.789 1.00 83.50 190 ASN A O 1
ATOM 1415 N N . GLU A 1 191 ? 7.611 -13.459 -28.135 1.00 86.75 191 GLU A N 1
ATOM 1416 C CA . GLU A 1 191 ? 6.633 -12.464 -27.692 1.00 86.75 191 GLU A CA 1
ATOM 1417 C C . GLU A 1 191 ? 7.081 -11.689 -26.432 1.00 86.75 191 GLU A C 1
ATOM 1419 O O . GLU A 1 191 ? 6.623 -10.561 -26.193 1.00 86.75 191 GLU A O 1
ATOM 1424 N N . SER A 1 192 ? 8.030 -12.228 -25.648 1.00 86.06 192 SER A N 1
ATOM 1425 C CA . SER A 1 192 ? 8.594 -11.509 -24.496 1.00 86.06 192 SER A CA 1
ATOM 1426 C C . SER A 1 192 ? 9.309 -10.230 -24.943 1.00 86.06 192 SER A C 1
ATOM 1428 O O . SER A 1 192 ? 9.164 -9.194 -24.289 1.00 86.06 192 SER A O 1
ATOM 1430 N N . MET A 1 193 ? 9.919 -10.254 -26.136 1.00 89.25 193 MET A N 1
ATOM 1431 C CA . MET A 1 193 ? 10.662 -9.142 -26.739 1.00 89.25 193 MET A CA 1
ATOM 1432 C C . MET A 1 193 ? 9.787 -8.048 -27.362 1.00 89.25 193 MET A C 1
ATOM 1434 O O . MET A 1 193 ? 10.294 -7.034 -27.848 1.00 89.25 193 MET A O 1
ATOM 1438 N N . ARG A 1 194 ? 8.456 -8.190 -27.361 1.00 90.75 194 ARG A N 1
ATOM 1439 C CA . ARG A 1 194 ? 7.587 -7.101 -27.829 1.00 90.75 194 ARG A CA 1
ATOM 1440 C C . ARG A 1 194 ? 7.580 -5.969 -26.812 1.00 90.75 194 ARG A C 1
ATOM 1442 O O . ARG A 1 194 ? 7.466 -6.189 -25.624 1.00 90.75 194 A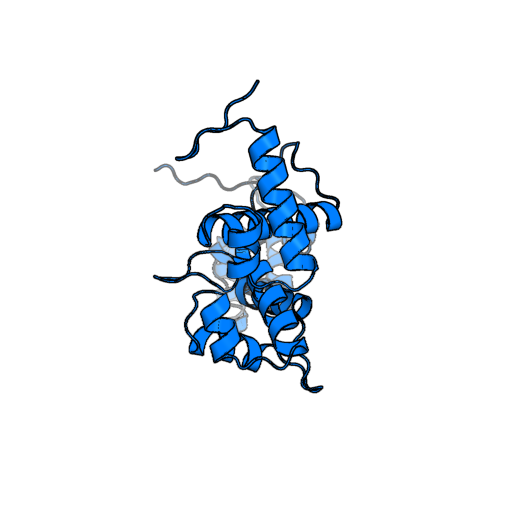RG A O 1
ATOM 1449 N N . ILE A 1 195 ? 7.585 -4.719 -27.240 1.00 90.94 195 ILE A N 1
ATOM 1450 C CA . ILE A 1 195 ? 7.257 -3.604 -26.345 1.00 90.94 195 ILE A CA 1
ATOM 1451 C C . ILE A 1 195 ? 6.725 -2.448 -27.174 1.00 90.94 195 ILE A C 1
ATOM 1453 O O . ILE A 1 195 ? 7.184 -2.220 -28.293 1.00 90.94 195 ILE A O 1
ATOM 1457 N N . SER A 1 196 ? 5.734 -1.721 -26.659 1.00 90.62 196 SER A N 1
ATOM 1458 C CA . SER A 1 196 ? 5.265 -0.512 -27.337 1.00 90.62 196 SER A CA 1
ATOM 1459 C C . SER A 1 196 ? 6.230 0.649 -27.095 1.00 90.62 196 SER A C 1
ATOM 1461 O O . SER A 1 196 ? 6.780 0.816 -26.006 1.00 90.62 196 SER A O 1
ATOM 1463 N N . HIS A 1 197 ? 6.388 1.513 -28.093 1.00 85.94 197 HIS A N 1
ATOM 1464 C CA . HIS A 1 197 ? 7.198 2.723 -27.950 1.00 85.94 197 HIS A CA 1
ATOM 1465 C C . HIS A 1 197 ? 6.683 3.664 -26.845 1.00 85.94 197 HIS A C 1
ATOM 1467 O O . HIS A 1 197 ? 7.475 4.380 -26.240 1.00 85.94 197 HIS A O 1
ATOM 1473 N N . GLU A 1 198 ? 5.384 3.627 -26.530 1.00 88.38 198 GLU A N 1
ATOM 1474 C CA . GLU A 1 198 ? 4.803 4.379 -25.412 1.00 88.38 198 GLU A CA 1
ATOM 1475 C C . GLU A 1 198 ? 5.295 3.867 -24.049 1.00 88.38 198 GLU A C 1
ATOM 1477 O O . GLU A 1 198 ? 5.613 4.665 -23.173 1.00 88.38 198 GLU A O 1
ATOM 1482 N N . GLN A 1 199 ? 5.448 2.550 -23.874 1.00 89.81 199 GLN A N 1
ATOM 1483 C CA . GLN A 1 199 ? 6.016 1.980 -22.644 1.00 89.81 199 GLN A CA 1
ATOM 1484 C C . GLN A 1 199 ? 7.487 2.368 -22.454 1.00 89.81 199 GLN A C 1
ATOM 1486 O O . GLN A 1 199 ? 7.904 2.644 -21.329 1.00 89.81 199 GLN A O 1
ATOM 1491 N N . ILE A 1 200 ? 8.256 2.452 -23.545 1.00 87.31 200 ILE A N 1
ATOM 1492 C CA . ILE A 1 200 ? 9.638 2.952 -23.512 1.00 87.31 200 ILE A CA 1
ATOM 1493 C C . ILE A 1 200 ? 9.647 4.438 -23.117 1.00 87.31 200 ILE A C 1
ATOM 1495 O O . ILE A 1 200 ? 10.410 4.834 -22.238 1.00 87.31 200 ILE A O 1
ATOM 1499 N N . TYR A 1 201 ? 8.760 5.264 -23.686 1.00 85.94 201 TYR A N 1
ATOM 1500 C CA . TYR A 1 201 ? 8.639 6.673 -23.288 1.00 85.94 201 TYR A CA 1
ATOM 1501 C C . TYR A 1 201 ? 8.268 6.842 -21.810 1.00 85.94 201 TYR A C 1
ATOM 1503 O O . TYR A 1 201 ? 8.874 7.661 -21.120 1.00 85.94 201 TYR A O 1
ATOM 1511 N N . GLN A 1 202 ? 7.312 6.063 -21.301 1.00 82.81 202 GLN A N 1
ATOM 1512 C CA . GLN A 1 202 ? 6.945 6.088 -19.882 1.00 82.81 202 GLN A CA 1
ATOM 1513 C C . GLN A 1 202 ? 8.139 5.734 -18.986 1.00 82.81 202 GLN A C 1
ATOM 1515 O O . GLN A 1 202 ? 8.362 6.391 -17.971 1.00 82.81 202 GLN A O 1
ATOM 1520 N N . ALA A 1 203 ? 8.949 4.750 -19.378 1.00 82.19 203 ALA A N 1
ATOM 1521 C CA . ALA A 1 203 ? 10.143 4.366 -18.633 1.00 82.19 203 ALA A CA 1
ATOM 1522 C C . ALA A 1 203 ? 11.258 5.430 -18.663 1.00 82.19 203 ALA A C 1
ATOM 1524 O O . ALA A 1 203 ? 11.983 5.573 -17.680 1.00 82.19 203 ALA A O 1
ATOM 1525 N N . LEU A 1 204 ? 11.377 6.195 -19.755 1.00 78.19 204 LEU A N 1
ATOM 1526 C CA . LEU A 1 204 ? 12.342 7.294 -19.884 1.00 78.19 204 LEU A CA 1
ATOM 1527 C C . LEU A 1 204 ? 11.958 8.539 -19.071 1.00 78.19 204 LEU A C 1
ATOM 1529 O O . LEU A 1 204 ? 12.839 9.249 -18.581 1.00 78.19 204 LEU A O 1
ATOM 1533 N N . TYR A 1 205 ? 10.660 8.835 -18.954 1.00 69.81 205 TYR A N 1
ATOM 1534 C CA . TYR A 1 205 ? 10.181 10.095 -18.376 1.00 69.81 205 TYR A CA 1
ATOM 1535 C C . TYR A 1 205 ? 9.697 10.009 -16.929 1.00 69.81 205 TYR A C 1
ATOM 1537 O O . TYR A 1 205 ? 9.565 11.055 -16.293 1.00 69.81 205 TYR A O 1
ATOM 1545 N N . VAL A 1 206 ? 9.444 8.820 -16.374 1.00 65.81 206 VAL A N 1
ATOM 1546 C CA . VAL A 1 206 ? 9.082 8.736 -14.955 1.00 65.81 206 VAL A CA 1
ATOM 1547 C C . VAL A 1 206 ? 10.329 8.832 -14.077 1.00 65.81 206 VAL A C 1
ATOM 1549 O O . VAL A 1 206 ? 11.142 7.911 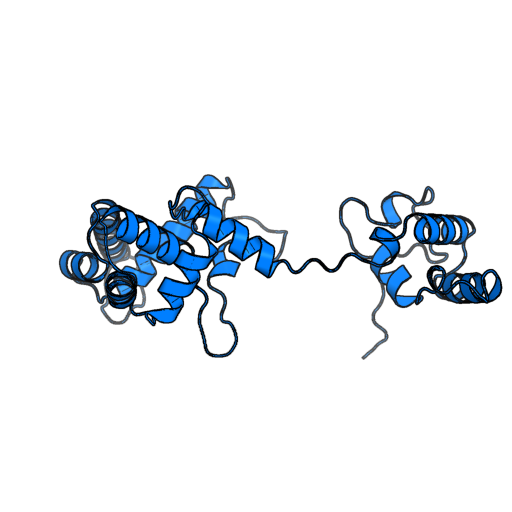-14.020 1.00 65.81 206 VAL A O 1
ATOM 1552 N N . GLN A 1 207 ? 10.440 9.948 -13.355 1.00 52.44 207 GLN A N 1
ATOM 1553 C CA . GLN A 1 207 ? 11.460 10.190 -12.339 1.00 52.44 207 GLN A CA 1
ATOM 1554 C C . GLN A 1 207 ? 11.167 9.340 -11.091 1.00 52.44 207 GLN A C 1
ATOM 1556 O O . GLN A 1 207 ? 10.285 9.657 -10.299 1.00 52.44 207 GLN A O 1
ATOM 1561 N N . GLY A 1 208 ? 11.897 8.238 -10.938 1.00 52.91 208 GLY A N 1
ATOM 1562 C CA . GLY A 1 208 ? 11.927 7.399 -9.740 1.00 52.91 208 GLY A CA 1
ATOM 1563 C C . GLY A 1 208 ? 13.268 6.667 -9.647 1.00 52.91 208 GLY A C 1
ATOM 1564 O O . GLY A 1 208 ? 13.955 6.509 -10.662 1.00 52.91 208 GLY A O 1
ATOM 1565 N N . ALA A 1 209 ? 13.658 6.246 -8.442 1.00 44.97 209 ALA A N 1
ATOM 1566 C CA . ALA A 1 209 ? 14.835 5.399 -8.240 1.00 44.97 209 ALA A CA 1
ATOM 1567 C C . ALA A 1 209 ? 14.695 4.100 -9.062 1.00 44.97 209 ALA A C 1
ATOM 1569 O O . ALA A 1 209 ? 13.632 3.485 -9.052 1.00 44.97 209 ALA A O 1
ATOM 1570 N N . GLY A 1 210 ? 15.728 3.723 -9.821 1.00 55.75 210 GLY A N 1
ATOM 1571 C CA . GLY A 1 210 ? 15.719 2.573 -10.736 1.00 55.75 210 GLY A CA 1
ATOM 1572 C C . GLY A 1 210 ? 15.202 2.857 -12.155 1.00 55.75 210 GLY A C 1
ATOM 1573 O O . GLY A 1 210 ? 15.122 1.935 -12.971 1.00 55.75 210 GLY A O 1
ATOM 1574 N N . SER A 1 211 ? 14.853 4.110 -12.482 1.00 66.69 211 SER A N 1
ATOM 1575 C CA . SER A 1 211 ? 14.354 4.462 -13.823 1.00 66.69 211 SER A CA 1
ATOM 1576 C C . SER A 1 211 ? 15.329 4.046 -14.933 1.00 66.69 211 SER A C 1
ATOM 1578 O O . SER A 1 211 ? 16.545 4.114 -14.763 1.00 66.69 211 SER A O 1
ATOM 1580 N N . LEU A 1 212 ? 14.795 3.641 -16.095 1.00 68.19 212 LEU A N 1
ATOM 1581 C CA . LEU A 1 212 ? 15.578 3.284 -17.291 1.00 68.19 212 LEU A CA 1
ATOM 1582 C C . LEU A 1 212 ? 16.638 4.349 -17.611 1.00 68.19 212 LEU A C 1
ATOM 1584 O O . LEU A 1 212 ? 17.752 4.029 -18.001 1.00 68.19 212 LEU A O 1
ATOM 1588 N N . ARG A 1 213 ? 16.303 5.617 -17.357 1.00 67.25 213 ARG A N 1
ATOM 1589 C CA . ARG A 1 213 ? 17.177 6.770 -17.558 1.00 67.25 213 ARG A CA 1
ATOM 1590 C C . ARG A 1 213 ? 18.442 6.766 -16.696 1.00 67.25 213 ARG A C 1
ATOM 1592 O O . ARG A 1 213 ? 19.456 7.253 -17.167 1.00 67.25 213 ARG A O 1
ATOM 1599 N N . GLN A 1 214 ? 18.408 6.215 -15.481 1.00 70.00 214 GLN A N 1
ATOM 1600 C CA . GLN A 1 214 ? 19.592 6.128 -14.612 1.00 70.00 214 GLN A CA 1
ATOM 1601 C C . GLN A 1 214 ? 20.646 5.144 -15.131 1.00 70.00 214 GLN A C 1
ATOM 1603 O O . GLN A 1 214 ? 21.789 5.201 -14.695 1.00 70.00 214 GLN A O 1
ATOM 1608 N N . GLN A 1 215 ? 20.265 4.230 -16.027 1.00 68.94 215 GLN A N 1
ATOM 1609 C CA . GLN A 1 215 ? 21.180 3.236 -16.593 1.00 68.94 215 GLN A CA 1
ATOM 1610 C C . GLN A 1 215 ? 21.758 3.624 -17.944 1.00 68.94 215 GLN A C 1
ATOM 1612 O O . GLN A 1 215 ? 22.670 2.959 -18.416 1.00 68.94 215 GLN A O 1
ATOM 1617 N N . LEU A 1 216 ? 21.244 4.686 -18.558 1.00 67.56 216 LEU A N 1
ATOM 1618 C CA . LEU A 1 216 ? 21.780 5.181 -19.814 1.00 67.56 216 LEU A CA 1
ATOM 1619 C C . LEU A 1 216 ? 23.066 5.942 -19.495 1.00 67.56 216 LEU A C 1
ATOM 1621 O O . LEU A 1 216 ? 23.020 6.956 -18.800 1.00 67.56 216 LEU A O 1
ATOM 1625 N N . ARG A 1 217 ? 24.209 5.478 -20.018 1.00 57.88 217 ARG A N 1
ATOM 1626 C CA . ARG A 1 217 ? 25.506 6.167 -19.852 1.00 57.88 217 ARG A CA 1
ATOM 1627 C C . ARG A 1 217 ? 25.527 7.559 -20.484 1.00 57.88 217 ARG A C 1
ATOM 1629 O O . ARG A 1 217 ? 26.389 8.375 -20.174 1.00 57.88 217 ARG A O 1
ATOM 1636 N N . VAL A 1 218 ? 24.569 7.835 -21.366 1.00 51.44 218 VAL A N 1
ATOM 1637 C CA . VAL A 1 218 ? 24.418 9.104 -22.066 1.00 51.44 218 VAL A CA 1
ATOM 1638 C C . VAL A 1 218 ? 23.150 9.793 -21.563 1.00 51.44 218 VAL A C 1
ATOM 1640 O O . VAL A 1 218 ? 22.037 9.429 -21.944 1.00 51.44 218 VAL A O 1
ATOM 1643 N N . ASP A 1 219 ? 23.310 10.868 -20.784 1.00 53.16 219 ASP A N 1
ATOM 1644 C CA . ASP A 1 219 ? 22.224 11.749 -20.297 1.00 53.16 219 ASP A CA 1
ATOM 1645 C C . ASP A 1 219 ? 21.319 12.323 -21.422 1.00 53.16 219 ASP A C 1
ATOM 1647 O O . ASP A 1 219 ? 20.270 12.927 -21.168 1.00 53.16 219 ASP A O 1
ATOM 1651 N N . LYS A 1 220 ? 21.706 12.107 -22.688 1.00 52.41 220 LYS A N 1
ATOM 1652 C CA . LYS A 1 220 ? 21.040 12.509 -23.934 1.00 52.41 220 LYS A CA 1
ATOM 1653 C C . LYS A 1 220 ? 20.727 11.324 -24.872 1.00 52.41 220 LYS A C 1
ATOM 1655 O O . LYS A 1 220 ? 20.877 11.449 -26.080 1.00 52.41 220 LYS A O 1
ATOM 1660 N N . ALA A 1 221 ? 20.233 10.197 -24.361 1.00 53.25 221 ALA A N 1
ATOM 1661 C CA . ALA A 1 221 ? 19.825 9.047 -25.195 1.00 53.25 221 ALA A CA 1
ATOM 1662 C C . ALA A 1 221 ? 18.661 9.321 -26.184 1.00 53.25 221 ALA A C 1
ATOM 1664 O O . ALA A 1 221 ? 18.298 8.484 -27.004 1.00 53.25 221 ALA A O 1
ATOM 1665 N N . LEU A 1 222 ? 18.039 10.504 -26.133 1.00 57.69 222 LEU A N 1
ATOM 1666 C CA . LEU A 1 222 ? 17.153 10.976 -27.194 1.00 57.69 222 LEU A CA 1
ATOM 1667 C C . LEU A 1 222 ? 17.922 11.960 -28.069 1.00 57.69 222 LEU A C 1
ATOM 1669 O O . LEU A 1 222 ? 18.458 12.936 -27.554 1.00 57.69 222 LEU A O 1
ATOM 1673 N N . ARG A 1 223 ? 17.855 11.792 -29.395 1.00 59.94 223 ARG A N 1
ATOM 1674 C CA . ARG A 1 223 ? 18.453 12.707 -30.390 1.00 59.94 223 ARG A CA 1
ATOM 1675 C C . ARG A 1 223 ? 18.094 14.187 -30.169 1.00 59.94 223 ARG A C 1
ATOM 1677 O O . ARG A 1 223 ? 18.830 15.069 -30.587 1.00 59.94 223 ARG A O 1
ATOM 1684 N N . SER A 1 224 ? 16.968 14.467 -29.504 1.00 63.50 224 SER A N 1
ATOM 1685 C CA . SER A 1 224 ? 16.518 15.822 -29.164 1.00 63.50 224 SER A CA 1
ATOM 1686 C C . SER A 1 224 ? 17.010 16.350 -27.806 1.00 63.50 224 SER A C 1
ATOM 1688 O O . SER A 1 224 ? 16.715 17.494 -27.479 1.00 63.50 224 SER A O 1
ATOM 1690 N N . GLY A 1 225 ? 17.645 15.525 -26.966 1.00 60.03 225 GLY A N 1
ATOM 1691 C CA . GLY A 1 225 ? 18.149 15.900 -25.636 1.00 60.03 225 GLY A CA 1
ATOM 1692 C C . GLY A 1 225 ? 17.085 16.374 -24.634 1.00 60.03 225 GLY A C 1
ATOM 1693 O O . GLY A 1 225 ? 17.408 17.070 -23.676 1.00 60.03 225 GLY A O 1
ATOM 1694 N N . ARG A 1 226 ? 15.799 16.062 -24.852 1.00 64.50 226 ARG A N 1
ATOM 1695 C CA . ARG A 1 226 ? 14.691 16.640 -24.069 1.00 64.50 226 ARG A CA 1
ATOM 1696 C C . ARG A 1 226 ? 14.389 15.825 -22.815 1.00 64.50 226 ARG A C 1
ATOM 1698 O O . ARG A 1 226 ? 14.098 14.636 -22.898 1.00 64.50 226 ARG A O 1
ATOM 1705 N N . THR A 1 227 ? 14.321 16.512 -21.677 1.00 55.03 227 THR A N 1
ATOM 1706 C CA . THR A 1 227 ? 13.974 15.935 -20.365 1.00 55.03 227 THR A CA 1
ATOM 1707 C C . THR A 1 227 ? 12.466 15.745 -20.160 1.00 55.03 227 THR A C 1
ATOM 1709 O O . THR A 1 227 ? 12.078 14.966 -19.294 1.00 55.03 227 THR A O 1
ATOM 1712 N N . ARG A 1 228 ? 11.613 16.400 -20.964 1.00 58.06 228 ARG A N 1
ATOM 1713 C CA . ARG A 1 228 ? 10.145 16.307 -20.884 1.00 58.06 228 ARG A CA 1
ATOM 1714 C C . ARG A 1 228 ? 9.514 16.184 -22.272 1.00 58.06 228 ARG A C 1
ATOM 1716 O O . ARG A 1 228 ? 9.994 16.786 -23.234 1.00 58.06 228 ARG A O 1
ATOM 1723 N N . ARG A 1 229 ? 8.410 15.438 -22.365 1.00 62.69 229 ARG A N 1
ATOM 1724 C CA . ARG A 1 229 ? 7.557 15.372 -23.560 1.00 62.69 229 ARG A CA 1
ATOM 1725 C C . ARG A 1 229 ? 6.779 16.684 -23.729 1.00 62.69 229 ARG A C 1
ATOM 1727 O O . ARG A 1 229 ? 6.259 17.225 -22.755 1.00 62.69 229 ARG A O 1
ATOM 1734 N N . LEU A 1 230 ? 6.679 17.175 -24.963 1.00 63.44 230 LEU A N 1
ATOM 1735 C CA . LEU A 1 230 ? 5.716 18.218 -25.321 1.00 63.44 230 LEU A CA 1
ATOM 1736 C C . LEU A 1 230 ? 4.371 17.542 -25.612 1.00 63.44 230 LEU A C 1
ATOM 1738 O O . LEU A 1 230 ? 4.357 16.560 -26.366 1.00 63.44 230 LEU A O 1
ATOM 1742 N N . PRO A 1 231 ? 3.260 18.013 -25.024 1.00 51.50 231 PRO A N 1
ATOM 1743 C CA . PRO A 1 231 ? 1.951 17.588 -25.487 1.00 51.50 231 PRO A CA 1
ATOM 1744 C C . PRO A 1 231 ? 1.854 17.913 -26.980 1.00 51.50 231 PRO A C 1
ATOM 1746 O O . PRO A 1 231 ? 2.354 18.943 -27.436 1.00 51.50 231 PRO A O 1
ATOM 1749 N N . ARG A 1 232 ? 1.250 17.009 -27.753 1.00 58.41 232 ARG A N 1
ATOM 1750 C CA . ARG A 1 232 ? 0.735 17.424 -29.057 1.00 58.41 232 ARG A CA 1
ATOM 1751 C C . ARG A 1 232 ? -0.333 18.472 -28.752 1.00 58.41 232 ARG A C 1
ATOM 1753 O O . ARG A 1 232 ? -1.094 18.258 -27.811 1.00 58.41 232 ARG A O 1
ATOM 1760 N N . SER A 1 233 ? -0.269 19.612 -29.438 1.00 58.66 233 SER A N 1
ATOM 1761 C CA . SER A 1 233 ? -1.215 20.723 -29.302 1.00 58.66 233 SER A CA 1
ATOM 1762 C C . SER A 1 233 ? -2.662 20.208 -29.206 1.00 58.66 233 SER A C 1
ATOM 1764 O O . SER A 1 233 ? -2.922 19.145 -29.778 1.00 58.66 233 SER A O 1
ATOM 1766 N N . PRO A 1 234 ? -3.541 20.903 -28.457 1.00 50.12 234 PRO A N 1
ATOM 1767 C CA . PRO A 1 234 ? -4.907 20.451 -28.191 1.00 50.12 234 PRO A CA 1
ATOM 1768 C C . PRO A 1 234 ? -5.692 20.124 -29.462 1.00 50.12 234 PRO A C 1
ATOM 1770 O O . PRO A 1 234 ? -5.444 20.787 -30.496 1.00 50.12 234 PRO A O 1
#